Protein AF-A0A1G4A196-F1 (afdb_monomer_lite)

Sequence (325 aa):
MLAYGVYRAPPRQVKVHPNLVVQYCDNAEFHWDPKQKAYRVGMLERWAELTPDIDIFEYYSWGGYHPGRGFVPLISESIKRFHRLGIRMFRIGMGEDYGRSGLNYYVAARLLWNPRRDTGEIVDDYCRTAFGAGASFMRTYFQRLDERWKEAVQKVGGRTEDITPQHPSFYLVSYSPASRAELRGLIQQAEQAAQTGAQKARVRLFGNALKYAELTVMGVEKILELERNGIVEVQKATGISFSLTQIVSFADPSGWPAAQRENARRLIGETIAQWEERERYLDSIQGQCVIDVRSARSSEVRYRFNPLARLKEIDAAYGLKPAGR

Secondary structure (DSSP, 8-state):
-EE-GGG-SPPSS-PPPTT--EEEE--GGGTTSHHHHHHHHHHHHHHHHH-S-EEEEE-TT-STTSPP---HHHHHHHHHHHHHTT--EEEE---S-HHHHHHHHHHHHHHHH-TTS-HHHHHHHHHHHHHGGGHHHHHHHHHHHHHHHHHHHHHH-S--SS--TTSTHHHHHHT-HHHHHHHHHHHHHHHHH--SHHHHHHHHHHHHHHHHHHHHHHHHHHHHHHHHTTSEEE----STT--TT-EEEE--GGGS-HHHHHHHHHHHHHHHHHHHHHHHHHHHTTTTTSS-HHHHHHHHHHHT---HHHHHHHHHHHHSPPPP-

pLDDT: mean 91.79, std 9.69, range [38.94, 98.88]

Radius of gyration: 22.41 Å; chains: 1; bounding box: 61×32×75 Å

Structure (mmCIF, N/CA/C/O backbone):
data_AF-A0A1G4A196-F1
#
_entry.id   AF-A0A1G4A196-F1
#
loop_
_atom_site.group_PDB
_atom_site.id
_atom_site.type_symbol
_atom_site.label_atom_id
_atom_site.label_alt_id
_atom_site.label_comp_id
_atom_site.label_asym_id
_atom_site.label_entity_id
_atom_site.label_seq_id
_atom_site.pdbx_PDB_ins_code
_atom_site.Cartn_x
_atom_site.Cartn_y
_atom_site.Cartn_z
_atom_site.occupancy
_atom_site.B_iso_or_equiv
_atom_site.auth_seq_id
_atom_site.auth_comp_id
_atom_site.auth_asym_id
_atom_site.auth_atom_id
_atom_site.pdbx_PDB_model_num
ATOM 1 N N . MET A 1 1 ? 25.635 -12.197 -6.685 1.00 88.25 1 MET A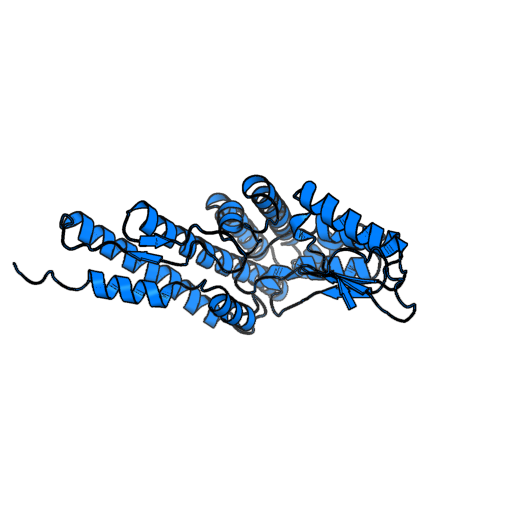 N 1
ATOM 2 C CA . MET A 1 1 ? 25.847 -11.386 -5.458 1.00 88.25 1 MET A CA 1
ATOM 3 C C . MET A 1 1 ? 24.672 -10.443 -5.281 1.00 88.25 1 MET A C 1
ATOM 5 O O . MET A 1 1 ? 24.150 -9.983 -6.284 1.00 88.25 1 MET A O 1
ATOM 9 N N . LEU A 1 2 ? 24.266 -10.142 -4.046 1.00 92.12 2 LEU A N 1
ATOM 10 C CA . LEU A 1 2 ? 23.172 -9.209 -3.769 1.00 92.12 2 LEU A CA 1
ATOM 11 C C . LEU A 1 2 ? 23.715 -7.828 -3.360 1.00 92.12 2 LEU A C 1
ATOM 13 O O . LEU A 1 2 ? 24.310 -7.695 -2.292 1.00 92.12 2 LEU A O 1
ATOM 17 N N . ALA A 1 3 ? 23.483 -6.799 -4.177 1.00 92.56 3 ALA A N 1
ATOM 18 C CA . ALA A 1 3 ? 23.773 -5.402 -3.854 1.00 92.56 3 ALA A CA 1
ATOM 19 C C . ALA A 1 3 ? 22.574 -4.782 -3.111 1.00 92.56 3 ALA A C 1
ATOM 21 O O . ALA A 1 3 ? 21.731 -4.074 -3.672 1.00 92.56 3 ALA A O 1
ATOM 22 N N . TYR A 1 4 ? 22.478 -5.093 -1.817 1.00 89.31 4 TYR A N 1
ATOM 23 C CA . TYR A 1 4 ? 21.363 -4.713 -0.947 1.00 89.31 4 TYR A CA 1
ATOM 24 C C . TYR A 1 4 ? 21.833 -4.334 0.460 1.00 89.31 4 TYR A C 1
ATOM 26 O O . TYR A 1 4 ? 22.871 -4.797 0.930 1.00 89.31 4 TYR A O 1
ATOM 34 N N . GLY A 1 5 ? 21.041 -3.502 1.145 1.00 83.88 5 GLY A N 1
ATOM 35 C CA . GLY A 1 5 ? 21.332 -3.059 2.509 1.00 83.88 5 GLY A CA 1
ATOM 36 C C . GLY A 1 5 ? 22.717 -2.419 2.614 1.00 83.88 5 GLY A C 1
ATOM 37 O O . GLY A 1 5 ? 23.062 -1.552 1.812 1.00 83.88 5 GLY A O 1
ATOM 38 N N . VAL A 1 6 ? 23.517 -2.887 3.574 1.00 83.06 6 VAL A N 1
ATOM 39 C CA . VAL A 1 6 ? 24.892 -2.412 3.806 1.00 83.06 6 VAL A CA 1
ATOM 40 C C . VAL A 1 6 ? 25.866 -2.766 2.673 1.00 83.06 6 VAL A C 1
ATOM 42 O O . VAL A 1 6 ? 26.882 -2.100 2.515 1.00 83.06 6 VAL A O 1
ATOM 45 N N . TYR A 1 7 ? 25.536 -3.750 1.828 1.00 86.44 7 TYR A N 1
ATOM 46 C CA . TYR A 1 7 ? 26.350 -4.178 0.679 1.00 86.44 7 TYR A CA 1
ATOM 47 C C . TYR A 1 7 ? 25.914 -3.536 -0.643 1.00 86.44 7 TYR A C 1
ATOM 49 O O . TYR A 1 7 ? 26.281 -3.992 -1.723 1.00 86.44 7 TYR A O 1
ATOM 57 N N . ARG A 1 8 ? 25.085 -2.488 -0.585 1.00 89.12 8 ARG A N 1
ATOM 58 C CA . ARG A 1 8 ? 24.573 -1.810 -1.782 1.00 89.12 8 ARG A CA 1
ATOM 59 C C . ARG A 1 8 ? 25.657 -1.038 -2.541 1.00 89.12 8 ARG A C 1
ATOM 61 O O . ARG A 1 8 ? 25.524 -0.857 -3.750 1.00 89.12 8 ARG A O 1
ATOM 68 N N . ALA A 1 9 ? 26.698 -0.574 -1.852 1.00 90.25 9 ALA A N 1
ATOM 69 C CA . ALA A 1 9 ? 27.783 0.174 -2.473 1.00 90.25 9 ALA A CA 1
ATOM 70 C C . ALA A 1 9 ? 28.717 -0.734 -3.296 1.00 90.25 9 ALA A C 1
ATOM 72 O O . ALA A 1 9 ? 29.094 -1.798 -2.804 1.00 90.25 9 ALA A O 1
ATOM 73 N N . PRO A 1 10 ? 29.128 -0.313 -4.509 1.00 91.94 10 PRO A N 1
ATOM 74 C CA . PRO A 1 10 ? 30.171 -0.995 -5.259 1.00 91.94 10 PRO A CA 1
ATOM 75 C C . PRO A 1 10 ? 31.472 -1.130 -4.455 1.00 91.94 10 PRO A C 1
ATOM 77 O O . PRO A 1 10 ? 31.827 -0.210 -3.705 1.00 91.94 10 PRO A O 1
ATOM 80 N N . PRO A 1 11 ? 32.210 -2.244 -4.607 1.00 90.31 11 PRO A N 1
ATOM 81 C CA . PRO A 1 11 ? 33.508 -2.408 -3.969 1.00 90.31 11 PRO A CA 1
ATOM 82 C C . PRO A 1 11 ? 34.503 -1.371 -4.506 1.00 90.31 11 PRO A C 1
ATOM 84 O O . PRO A 1 11 ? 34.535 -1.082 -5.698 1.00 90.31 11 PRO A O 1
ATOM 87 N N . ARG A 1 12 ? 35.352 -0.828 -3.625 1.00 88.56 12 ARG A N 1
ATOM 88 C CA . ARG A 1 12 ? 36.373 0.171 -4.006 1.00 88.56 12 ARG A CA 1
ATOM 89 C C . ARG A 1 12 ? 37.718 -0.440 -4.401 1.00 88.56 12 ARG A C 1
ATOM 91 O O . ARG A 1 12 ? 38.508 0.224 -5.056 1.00 88.56 12 ARG A O 1
ATOM 98 N N . GLN A 1 13 ? 37.997 -1.664 -3.952 1.00 90.62 13 GLN A N 1
ATOM 99 C CA . GLN A 1 13 ? 39.325 -2.290 -4.050 1.00 90.62 13 GLN A CA 1
ATOM 100 C C . GLN A 1 13 ? 39.319 -3.622 -4.809 1.00 90.62 13 GLN A C 1
ATOM 102 O O . GLN A 1 13 ?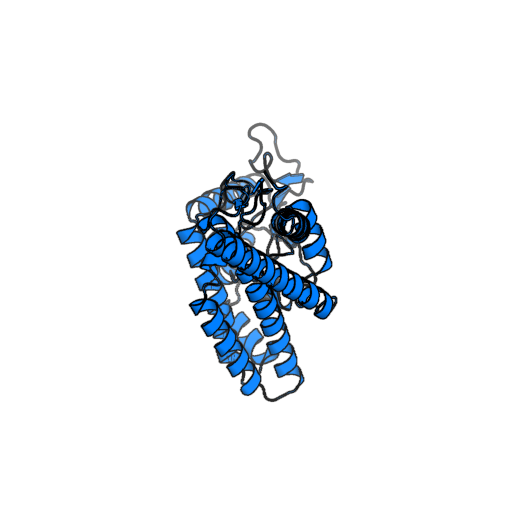 40.378 -4.136 -5.149 1.00 90.62 13 GLN A O 1
ATOM 107 N N . VAL A 1 14 ? 38.142 -4.201 -5.059 1.00 88.62 14 VAL A N 1
ATOM 108 C CA . VAL A 1 14 ? 38.008 -5.544 -5.633 1.00 88.62 14 VAL A CA 1
ATOM 109 C C . VAL A 1 14 ? 37.343 -5.443 -6.995 1.00 88.62 14 VAL A C 1
ATOM 111 O O . VAL A 1 14 ? 36.301 -4.804 -7.135 1.00 88.62 14 VAL A O 1
ATOM 114 N N . LYS A 1 15 ? 37.936 -6.103 -7.991 1.00 90.62 15 LYS A N 1
ATOM 115 C CA . LYS A 1 15 ? 37.343 -6.246 -9.320 1.00 90.62 15 LYS A CA 1
ATOM 116 C C . LYS A 1 15 ? 36.203 -7.261 -9.269 1.00 90.62 15 LYS A C 1
ATOM 118 O O . LYS A 1 15 ? 36.367 -8.360 -8.743 1.00 90.62 15 LYS A O 1
ATOM 123 N N . VAL A 1 16 ? 35.063 -6.906 -9.855 1.00 92.44 16 VAL A N 1
ATOM 124 C CA . VAL A 1 16 ? 33.945 -7.837 -10.020 1.00 92.44 16 VAL A CA 1
ATOM 125 C C . VAL A 1 16 ? 34.373 -8.956 -10.972 1.00 92.44 16 VAL A C 1
ATOM 127 O O . VAL A 1 16 ? 34.877 -8.698 -12.066 1.00 92.44 16 VAL A O 1
ATOM 130 N N . HIS A 1 17 ? 34.224 -10.207 -10.538 1.00 94.00 17 HIS A N 1
ATOM 131 C CA . HIS A 1 17 ? 34.547 -11.363 -11.370 1.00 94.00 17 HIS A CA 1
ATOM 132 C C . HIS A 1 17 ? 33.572 -11.436 -12.563 1.00 94.00 17 HIS A C 1
ATOM 134 O O . HIS A 1 17 ? 32.374 -11.269 -12.344 1.00 94.00 17 HIS A O 1
ATOM 140 N N . PRO A 1 18 ? 34.025 -11.740 -13.796 1.00 92.50 18 PRO A N 1
ATOM 141 C CA . PRO A 1 18 ? 33.172 -11.714 -14.994 1.00 92.50 18 PRO A CA 1
ATOM 142 C C . PRO A 1 18 ? 32.001 -12.710 -14.968 1.00 92.50 18 PRO A C 1
ATOM 144 O O . PRO A 1 18 ? 31.017 -12.516 -15.657 1.00 92.50 18 PRO A O 1
ATOM 147 N N . ASN A 1 19 ? 32.071 -13.764 -14.150 1.00 94.12 19 ASN A N 1
ATOM 148 C CA . ASN A 1 19 ? 30.964 -14.723 -13.984 1.00 94.12 19 ASN A CA 1
ATOM 149 C C . ASN A 1 19 ? 29.996 -14.357 -12.841 1.00 94.12 19 ASN A C 1
ATOM 151 O O . ASN A 1 19 ? 29.164 -15.177 -12.449 1.00 94.12 19 ASN A O 1
ATOM 155 N N . LEU A 1 20 ? 30.140 -13.178 -12.228 1.00 94.19 20 LEU A N 1
ATOM 156 C CA . LEU A 1 20 ? 29.304 -12.754 -11.111 1.00 94.19 20 LEU A CA 1
ATOM 157 C C . LEU A 1 20 ? 28.178 -11.840 -11.594 1.00 94.19 20 LEU A C 1
ATOM 159 O O . LEU A 1 20 ? 28.410 -10.672 -11.888 1.00 94.19 20 LEU A O 1
ATOM 163 N N . VAL A 1 21 ? 26.940 -12.333 -11.531 1.00 95.81 21 VAL A N 1
ATOM 164 C CA . VAL A 1 21 ? 25.760 -11.474 -11.676 1.00 95.81 21 VAL A CA 1
ATOM 165 C C . VAL A 1 21 ? 25.529 -10.695 -10.380 1.00 95.81 21 VAL A C 1
ATOM 167 O O . VAL A 1 21 ? 25.397 -11.280 -9.293 1.00 95.81 21 VAL A O 1
ATOM 170 N N . VAL A 1 22 ? 25.473 -9.370 -10.482 1.00 95.69 22 VAL A N 1
ATOM 171 C CA . VAL A 1 22 ? 25.140 -8.467 -9.376 1.00 95.69 22 VAL A CA 1
ATOM 172 C C . VAL A 1 22 ? 23.645 -8.177 -9.414 1.00 95.69 22 VAL A C 1
ATOM 174 O O . VAL A 1 22 ? 23.162 -7.474 -10.291 1.00 95.69 22 VAL A O 1
ATOM 177 N N . GLN A 1 23 ? 22.901 -8.695 -8.440 1.00 96.00 23 GLN A N 1
ATOM 178 C CA . GLN A 1 23 ? 21.496 -8.355 -8.263 1.00 96.00 23 GLN A CA 1
ATOM 179 C C . GLN A 1 23 ? 21.386 -7.048 -7.472 1.00 96.00 23 GLN A C 1
ATOM 181 O O . GLN A 1 23 ? 21.613 -7.024 -6.260 1.00 96.00 23 GLN A O 1
ATOM 186 N N . TYR A 1 24 ? 21.056 -5.958 -8.156 1.00 95.38 24 TYR A N 1
ATOM 187 C CA . TYR A 1 24 ? 20.813 -4.652 -7.566 1.00 95.38 24 TYR A CA 1
ATOM 188 C C . TYR A 1 24 ? 19.356 -4.517 -7.117 1.00 95.38 24 TYR A C 1
ATOM 190 O O . TYR A 1 24 ? 18.424 -4.576 -7.916 1.00 95.38 24 TYR A O 1
ATOM 198 N N . CYS A 1 25 ? 19.160 -4.307 -5.819 1.00 92.12 25 CYS A N 1
ATOM 199 C CA . CYS A 1 25 ? 17.839 -4.114 -5.229 1.00 92.12 25 CYS A CA 1
ATOM 200 C C . CYS A 1 25 ? 17.434 -2.635 -5.259 1.00 92.12 25 CYS A C 1
ATOM 202 O O . CYS A 1 25 ? 17.877 -1.859 -4.394 1.00 92.12 25 CYS A O 1
ATOM 204 N N . ASP A 1 26 ? 16.554 -2.266 -6.190 1.00 89.12 26 ASP A N 1
ATOM 205 C CA . ASP A 1 26 ? 15.957 -0.930 -6.259 1.00 89.12 26 ASP A CA 1
ATOM 206 C C . ASP A 1 26 ? 14.606 -0.871 -5.523 1.00 89.12 26 ASP A C 1
ATOM 208 O O . ASP A 1 26 ? 14.096 -1.868 -5.032 1.00 89.12 26 ASP A O 1
ATOM 212 N N . ASN A 1 27 ? 14.053 0.324 -5.346 1.00 85.25 27 ASN A N 1
ATOM 213 C CA . ASN A 1 27 ? 12.693 0.545 -4.872 1.00 85.25 27 ASN A CA 1
ATOM 214 C C . ASN A 1 27 ? 12.141 1.759 -5.627 1.00 85.25 27 ASN A C 1
ATOM 216 O O . ASN A 1 27 ? 12.169 2.873 -5.089 1.00 85.25 27 ASN A O 1
ATOM 220 N N . ALA A 1 28 ? 11.678 1.557 -6.865 1.00 86.12 28 ALA A N 1
ATOM 221 C CA . ALA A 1 28 ? 11.229 2.663 -7.715 1.00 86.12 28 ALA A CA 1
ATOM 222 C C . ALA A 1 28 ? 10.141 3.522 -7.061 1.00 86.12 28 ALA A C 1
ATOM 224 O O . ALA A 1 28 ? 10.124 4.724 -7.275 1.00 86.12 28 ALA A O 1
ATOM 225 N N . GLU A 1 29 ? 9.292 2.953 -6.202 1.00 82.06 29 GLU A N 1
ATOM 226 C CA . GLU A 1 29 ? 8.227 3.665 -5.477 1.00 82.06 29 GLU A CA 1
ATOM 227 C C . GLU A 1 29 ? 8.693 4.895 -4.675 1.00 82.06 29 GLU A C 1
ATOM 229 O O . GLU A 1 29 ? 7.884 5.770 -4.368 1.00 82.06 29 GLU A O 1
ATOM 234 N N . PHE A 1 30 ? 9.988 4.986 -4.356 1.00 79.44 30 PHE A N 1
ATOM 235 C CA . PHE A 1 30 ? 10.587 6.116 -3.647 1.00 79.44 30 PHE A CA 1
ATOM 236 C C . PHE A 1 30 ? 11.254 7.149 -4.535 1.00 79.44 30 PHE A C 1
ATOM 238 O O . PHE A 1 30 ? 11.757 8.148 -4.028 1.00 79.44 30 PHE A O 1
ATOM 245 N N . HIS A 1 31 ? 11.278 6.943 -5.847 1.00 89.06 31 HIS A N 1
ATOM 246 C CA . HIS A 1 31 ? 11.923 7.887 -6.754 1.00 89.06 31 HIS A CA 1
ATOM 247 C C . HIS A 1 31 ? 11.143 9.209 -6.875 1.00 89.06 31 HIS A C 1
ATOM 249 O O . HIS A 1 31 ? 11.647 10.155 -7.475 1.00 89.06 31 HIS A O 1
ATOM 255 N N . TRP A 1 32 ? 9.954 9.315 -6.265 1.00 90.00 32 TRP A N 1
ATOM 256 C CA . TRP A 1 32 ? 9.293 10.603 -6.031 1.00 90.00 32 TRP A CA 1
ATOM 257 C C . TRP A 1 32 ? 10.054 11.509 -5.055 1.00 90.00 32 TRP A C 1
ATOM 259 O O . TRP A 1 32 ? 9.912 12.725 -5.158 1.00 90.00 32 TRP A O 1
ATOM 269 N N . ASP A 1 33 ? 10.878 10.952 -4.160 1.00 89.75 33 ASP A N 1
ATOM 270 C CA . ASP A 1 33 ? 11.868 11.716 -3.398 1.00 89.75 33 ASP A CA 1
ATOM 271 C C . ASP A 1 33 ? 13.142 11.873 -4.257 1.00 89.75 33 ASP A C 1
ATOM 273 O O . ASP A 1 33 ? 13.830 10.878 -4.533 1.00 89.75 33 ASP A O 1
ATOM 277 N N . PRO A 1 34 ? 13.508 13.104 -4.668 1.00 90.06 34 PRO A N 1
ATOM 278 C CA . PRO A 1 34 ? 14.677 13.339 -5.511 1.00 90.06 34 PRO A CA 1
ATOM 279 C C . PRO A 1 34 ? 15.998 12.882 -4.885 1.00 90.06 34 PRO A C 1
ATOM 281 O O . PRO A 1 34 ? 16.878 12.418 -5.610 1.00 90.06 34 PRO A O 1
ATOM 284 N N . LYS A 1 35 ? 16.150 12.970 -3.556 1.00 89.69 35 LYS A N 1
ATOM 285 C CA . LYS A 1 35 ? 17.368 12.528 -2.858 1.00 89.69 35 LYS A CA 1
ATOM 286 C C . LYS A 1 35 ? 17.492 11.010 -2.923 1.00 89.69 35 LYS A C 1
ATOM 288 O O . LYS A 1 35 ? 18.557 10.491 -3.253 1.00 89.69 35 LYS A O 1
ATOM 293 N N . GLN A 1 36 ? 16.392 10.298 -2.672 1.00 87.56 36 GLN A N 1
ATOM 294 C CA . GLN A 1 36 ? 16.353 8.836 -2.782 1.00 87.56 36 GLN A CA 1
ATOM 295 C C . GLN A 1 36 ? 16.606 8.372 -4.209 1.00 87.56 36 GLN A C 1
ATOM 297 O O . GLN A 1 36 ? 17.378 7.436 -4.427 1.00 87.56 36 GLN A O 1
ATOM 302 N N . LYS A 1 37 ? 15.984 9.046 -5.179 1.00 91.56 37 LYS A N 1
ATOM 303 C CA . LYS A 1 37 ? 16.194 8.783 -6.598 1.00 91.56 37 LYS A CA 1
ATOM 304 C C . LYS A 1 37 ? 17.660 8.953 -6.978 1.00 91.56 37 LYS A C 1
ATOM 306 O O . LYS A 1 37 ? 18.247 8.017 -7.507 1.00 91.56 37 LYS A O 1
ATOM 311 N N . ALA A 1 38 ? 18.261 10.102 -6.671 1.00 92.38 38 ALA A N 1
ATOM 312 C CA . ALA A 1 38 ? 19.655 10.389 -7.002 1.00 92.38 38 ALA A CA 1
ATOM 313 C C . ALA A 1 38 ? 20.613 9.372 -6.367 1.00 92.38 38 ALA A C 1
ATOM 315 O O . ALA A 1 38 ? 21.478 8.829 -7.050 1.00 92.38 38 ALA A O 1
ATOM 316 N N . TYR A 1 39 ? 20.414 9.048 -5.085 1.00 89.94 39 TYR A N 1
ATOM 317 C CA . TYR A 1 39 ? 21.214 8.041 -4.391 1.00 89.94 39 TYR A CA 1
ATOM 318 C C . TYR A 1 39 ? 21.127 6.662 -5.066 1.00 89.94 39 TYR A C 1
ATOM 320 O O . TYR A 1 39 ? 22.154 6.033 -5.320 1.00 89.94 39 TYR A O 1
ATOM 328 N N . ARG A 1 40 ? 19.914 6.192 -5.385 1.00 90.88 40 ARG A N 1
ATOM 329 C CA . ARG A 1 40 ? 19.680 4.852 -5.952 1.00 90.88 40 ARG A CA 1
ATOM 330 C C . ARG A 1 40 ? 20.098 4.741 -7.407 1.00 90.88 40 ARG A C 1
ATOM 332 O O . ARG A 1 40 ? 20.704 3.743 -7.782 1.00 90.88 40 ARG A O 1
ATOM 339 N N . VAL A 1 41 ? 19.788 5.750 -8.210 1.00 93.38 41 VAL A N 1
ATOM 340 C CA . VAL A 1 41 ? 20.156 5.781 -9.625 1.00 93.38 41 VAL A CA 1
ATOM 341 C C . VAL A 1 41 ? 21.666 5.909 -9.762 1.00 93.38 41 VAL A C 1
ATOM 343 O O . VAL A 1 41 ? 22.269 5.085 -10.438 1.00 93.38 41 VAL A O 1
ATOM 346 N N . GLY A 1 42 ? 22.294 6.836 -9.033 1.00 93.94 42 GLY A N 1
ATOM 347 C CA . GLY A 1 42 ? 23.745 7.005 -9.091 1.00 93.94 42 GLY A CA 1
ATOM 348 C C . GLY A 1 42 ? 24.508 5.778 -8.586 1.00 93.94 42 GLY A C 1
ATOM 349 O O . GLY A 1 42 ? 25.597 5.478 -9.064 1.00 93.94 42 GLY A O 1
ATOM 350 N N . MET A 1 43 ? 23.952 5.031 -7.627 1.00 93.31 43 MET A N 1
ATOM 351 C CA . MET A 1 43 ? 24.538 3.761 -7.194 1.00 93.31 43 MET A CA 1
ATOM 352 C C . MET A 1 43 ? 24.446 2.678 -8.273 1.00 93.31 43 MET A C 1
ATOM 354 O O . MET A 1 43 ? 25.413 1.950 -8.480 1.00 93.31 43 MET A O 1
ATOM 358 N N . LEU A 1 44 ? 23.300 2.573 -8.948 1.00 95.12 44 LEU A N 1
ATOM 359 C CA . LEU A 1 44 ? 23.118 1.639 -10.054 1.00 95.12 44 LEU A CA 1
ATOM 360 C C . LEU A 1 44 ? 24.056 1.961 -11.223 1.00 95.12 44 LEU A C 1
ATOM 362 O O . LEU A 1 44 ? 24.666 1.052 -11.773 1.00 95.12 44 LEU A O 1
ATOM 366 N N . GLU A 1 45 ? 24.195 3.238 -11.577 1.00 95.75 45 GLU A N 1
ATOM 367 C CA . GLU A 1 45 ? 25.092 3.692 -12.646 1.00 95.75 45 GLU A CA 1
ATOM 368 C C . GLU A 1 45 ? 26.549 3.329 -12.337 1.00 95.75 45 GLU A C 1
ATOM 370 O O . GLU A 1 45 ? 27.207 2.714 -13.171 1.00 95.75 45 GLU A O 1
ATOM 375 N N . ARG A 1 46 ? 27.014 3.550 -11.098 1.00 95.19 46 ARG A N 1
ATOM 376 C CA . ARG A 1 46 ? 28.347 3.088 -10.672 1.00 95.19 46 ARG A CA 1
ATOM 377 C C . ARG A 1 46 ? 28.513 1.571 -10.733 1.00 95.19 46 ARG A C 1
ATOM 379 O O . ARG A 1 46 ? 29.608 1.093 -10.997 1.00 95.19 46 ARG A O 1
ATOM 386 N N . TRP A 1 47 ? 27.466 0.792 -10.462 1.00 95.69 47 TRP A N 1
ATOM 387 C CA . TRP A 1 47 ? 27.532 -0.659 -10.664 1.00 95.69 47 TRP A CA 1
ATOM 388 C C . TRP A 1 47 ? 27.652 -1.016 -12.149 1.00 95.69 47 TRP A C 1
ATOM 390 O O . TRP A 1 47 ? 28.459 -1.880 -12.489 1.00 95.69 47 TRP A O 1
ATOM 400 N N . ALA A 1 48 ? 26.898 -0.336 -13.017 1.00 95.38 48 ALA A N 1
ATOM 401 C CA . ALA A 1 48 ? 26.918 -0.547 -14.466 1.00 95.38 48 ALA A CA 1
ATOM 402 C C . ALA A 1 48 ? 28.266 -0.178 -15.112 1.00 95.38 48 ALA A C 1
ATOM 404 O O . ALA A 1 48 ? 28.623 -0.743 -16.140 1.00 95.38 48 ALA A O 1
ATOM 405 N N . GLU A 1 49 ? 29.045 0.711 -14.490 1.00 93.94 49 GLU A N 1
ATOM 406 C CA . GLU A 1 49 ? 30.433 0.996 -14.884 1.00 93.94 49 GLU A CA 1
ATOM 407 C C . GLU A 1 49 ? 31.397 -0.167 -14.585 1.00 93.94 49 GLU A C 1
ATOM 409 O O . GLU A 1 49 ? 32.409 -0.319 -15.268 1.00 93.94 49 GLU A O 1
ATOM 414 N N . LEU A 1 50 ? 31.112 -0.991 -13.567 1.00 93.81 50 LEU A N 1
ATOM 415 C CA . LEU A 1 50 ? 32.009 -2.069 -13.132 1.00 93.81 50 LEU A CA 1
ATOM 416 C C . LEU A 1 50 ? 31.734 -3.413 -13.805 1.00 93.81 50 LEU A C 1
ATOM 418 O O . LEU A 1 50 ? 32.646 -4.234 -13.912 1.00 93.81 50 LEU A O 1
ATOM 422 N N . THR A 1 51 ? 30.486 -3.679 -14.190 1.00 94.44 51 THR A N 1
ATOM 423 C CA . THR A 1 51 ? 30.096 -4.945 -14.815 1.00 94.44 51 THR A CA 1
ATOM 424 C C . THR A 1 51 ? 28.843 -4.785 -15.680 1.00 94.44 51 THR A C 1
ATOM 426 O O . THR A 1 51 ? 27.915 -4.079 -15.276 1.00 94.44 51 THR A O 1
ATOM 429 N N . PRO A 1 52 ? 28.765 -5.461 -16.843 1.00 94.06 52 PRO A N 1
ATOM 430 C CA . PRO A 1 52 ? 27.527 -5.555 -17.613 1.00 94.06 52 PRO A CA 1
ATOM 431 C C . PRO A 1 52 ? 26.523 -6.554 -17.004 1.00 94.06 52 PRO A C 1
ATOM 433 O O . PRO A 1 52 ? 25.334 -6.507 -17.325 1.00 94.06 52 PRO A O 1
ATOM 436 N N . ASP A 1 53 ? 26.975 -7.449 -16.118 1.00 96.06 53 ASP A N 1
ATOM 437 C CA . ASP A 1 53 ? 26.184 -8.555 -15.573 1.00 96.06 53 ASP A CA 1
ATOM 438 C C . ASP A 1 53 ? 25.375 -8.123 -14.345 1.00 96.06 53 ASP A C 1
ATOM 440 O O . ASP A 1 53 ? 25.652 -8.501 -13.203 1.00 96.06 53 ASP A O 1
ATOM 444 N N . ILE A 1 54 ? 24.354 -7.299 -14.586 1.00 97.06 54 ILE A N 1
ATOM 445 C CA . ILE A 1 54 ? 23.454 -6.779 -13.549 1.00 97.06 54 ILE A CA 1
ATOM 446 C C . ILE A 1 54 ? 22.050 -7.358 -13.713 1.00 97.06 54 ILE A C 1
ATOM 448 O O . ILE A 1 54 ? 21.478 -7.347 -14.802 1.00 97.06 54 ILE A O 1
ATOM 452 N N . ASP A 1 55 ? 21.483 -7.822 -12.604 1.00 96.81 55 ASP A N 1
ATOM 453 C CA . ASP A 1 55 ? 20.066 -8.151 -12.449 1.00 96.81 55 ASP A CA 1
ATOM 454 C C . ASP A 1 55 ? 19.395 -7.104 -11.563 1.00 96.81 55 ASP A C 1
ATOM 456 O O . ASP A 1 55 ? 19.976 -6.657 -10.576 1.00 96.81 55 ASP A O 1
ATOM 460 N N . ILE A 1 56 ? 18.174 -6.697 -11.890 1.00 96.75 56 ILE A N 1
ATOM 461 C CA . ILE A 1 56 ? 17.403 -5.787 -11.039 1.00 96.75 56 ILE A CA 1
ATOM 462 C C . ILE A 1 56 ? 16.408 -6.588 -10.216 1.00 96.75 56 ILE A C 1
ATOM 464 O O . ILE A 1 56 ? 15.607 -7.334 -10.767 1.00 96.75 56 ILE A O 1
ATOM 468 N N . PHE A 1 57 ? 16.387 -6.355 -8.906 1.00 94.56 57 PHE A N 1
ATOM 469 C CA . PHE A 1 57 ? 15.304 -6.798 -8.038 1.00 94.56 57 PHE A CA 1
ATOM 470 C C . PHE A 1 57 ? 14.443 -5.603 -7.616 1.00 94.56 57 PHE A C 1
ATOM 472 O O . PHE A 1 57 ? 14.920 -4.702 -6.922 1.00 94.56 57 PHE A O 1
ATOM 479 N N . GLU A 1 58 ? 13.165 -5.624 -7.988 1.00 91.94 58 GLU A N 1
ATOM 480 C CA . GLU A 1 58 ? 12.176 -4.596 -7.656 1.00 91.94 58 GLU A CA 1
ATOM 481 C C . GLU A 1 58 ? 11.110 -5.081 -6.669 1.00 91.94 58 GLU A C 1
ATOM 483 O O . GLU A 1 58 ? 10.718 -6.250 -6.613 1.00 91.94 58 GLU A O 1
ATOM 488 N N . TYR A 1 59 ? 10.606 -4.126 -5.893 1.00 87.31 59 TYR A N 1
ATOM 489 C CA . TYR A 1 59 ? 9.737 -4.350 -4.736 1.00 87.31 59 TYR A CA 1
ATOM 490 C C . TYR A 1 59 ? 8.335 -3.778 -4.960 1.00 87.31 59 TYR A C 1
ATOM 492 O O . TYR A 1 59 ? 7.775 -3.135 -4.076 1.00 87.31 59 TYR A O 1
ATOM 500 N N . TYR A 1 60 ? 7.752 -4.008 -6.140 1.00 86.25 60 TYR A N 1
ATOM 501 C CA . TYR A 1 60 ? 6.472 -3.390 -6.520 1.00 86.25 60 TYR A CA 1
ATOM 502 C C . TYR A 1 60 ? 5.284 -3.780 -5.628 1.00 86.25 60 TYR A C 1
ATOM 504 O O . TYR A 1 60 ? 4.252 -3.119 -5.658 1.00 86.25 60 TYR A O 1
ATOM 512 N N . SER A 1 61 ? 5.448 -4.821 -4.816 1.00 75.88 61 SER A N 1
ATOM 513 C CA . SER A 1 61 ? 4.439 -5.352 -3.901 1.00 75.88 61 SER A CA 1
ATOM 514 C C . SER A 1 61 ? 4.949 -5.536 -2.472 1.00 75.88 61 SER A C 1
ATOM 516 O O . SER A 1 61 ? 4.481 -6.410 -1.745 1.00 75.88 61 SER A O 1
ATOM 518 N N . TRP A 1 62 ? 5.896 -4.716 -2.023 1.00 76.50 62 TRP A N 1
ATOM 519 C CA . TRP A 1 62 ? 6.474 -4.883 -0.691 1.00 76.50 62 TRP A CA 1
ATOM 520 C C . TRP A 1 62 ? 5.525 -4.518 0.461 1.00 76.50 62 TRP A C 1
ATOM 522 O O . TRP A 1 62 ? 4.720 -3.596 0.347 1.00 76.50 62 TRP A O 1
ATOM 532 N N . GLY A 1 63 ? 5.662 -5.267 1.565 1.00 72.19 63 GLY A N 1
ATOM 533 C CA . GLY A 1 63 ? 4.863 -5.202 2.791 1.00 72.19 63 GLY A CA 1
ATOM 534 C C . GLY A 1 63 ? 3.422 -5.672 2.575 1.00 72.19 63 GLY A C 1
ATOM 535 O O . GLY A 1 63 ? 2.536 -4.891 2.243 1.00 72.19 63 GLY A O 1
ATOM 536 N N . GLY A 1 64 ? 3.197 -6.979 2.750 1.00 76.94 64 GLY A N 1
ATOM 537 C CA . GLY A 1 64 ? 1.993 -7.671 2.271 1.00 76.94 64 GLY A CA 1
ATOM 538 C C . GLY A 1 64 ? 0.660 -7.148 2.818 1.00 76.94 64 GLY A C 1
ATOM 539 O O . GLY A 1 64 ? -0.367 -7.333 2.179 1.00 76.94 64 GLY A O 1
ATOM 540 N N . TYR A 1 65 ? 0.665 -6.466 3.966 1.00 80.62 65 TYR A N 1
ATOM 541 C CA . TYR A 1 65 ? -0.536 -5.899 4.593 1.00 80.62 65 TYR A CA 1
ATOM 542 C C . TYR A 1 65 ? -0.837 -4.464 4.150 1.00 80.62 65 TYR A C 1
ATOM 544 O O . TYR A 1 65 ? -1.795 -3.851 4.623 1.00 80.62 65 TYR A O 1
ATOM 552 N N . HIS A 1 66 ? -0.034 -3.882 3.270 1.00 82.75 66 HIS A N 1
ATOM 553 C CA . HIS A 1 66 ? -0.209 -2.490 2.900 1.00 82.75 66 HIS A CA 1
ATOM 554 C C . HIS A 1 66 ? -1.351 -2.268 1.911 1.00 82.75 66 HIS A C 1
ATOM 556 O O . HIS A 1 66 ? -1.562 -3.088 1.014 1.00 82.75 66 HIS A O 1
ATOM 562 N N . PRO A 1 67 ? -2.038 -1.117 2.012 1.00 86.69 67 PRO A N 1
ATOM 563 C CA . PRO A 1 67 ? -2.880 -0.601 0.944 1.00 86.69 67 PRO A CA 1
ATOM 564 C C . PRO A 1 67 ? -2.181 -0.555 -0.422 1.00 86.69 67 PRO A C 1
ATOM 566 O O . PRO A 1 67 ? -0.949 -0.541 -0.521 1.00 86.69 67 PRO A O 1
ATOM 569 N N . GLY A 1 68 ? -2.982 -0.492 -1.487 1.00 81.56 68 GLY A N 1
ATOM 570 C CA . GLY A 1 68 ? -2.473 -0.342 -2.850 1.00 81.56 68 GLY A CA 1
ATOM 571 C C . GLY A 1 68 ? -1.765 0.983 -3.088 1.00 81.56 68 GLY A C 1
ATOM 572 O O . GLY A 1 68 ? -2.064 1.989 -2.445 1.00 81.56 68 GLY A O 1
ATOM 573 N N . ARG A 1 69 ? -0.804 0.976 -4.011 1.00 84.25 69 ARG A N 1
ATOM 574 C CA . ARG A 1 69 ? -0.014 2.151 -4.387 1.00 84.25 69 ARG A CA 1
ATOM 575 C C . ARG A 1 69 ? 0.115 2.199 -5.901 1.00 84.25 69 ARG A C 1
ATOM 577 O O . ARG A 1 69 ? 0.469 1.194 -6.519 1.00 84.25 69 ARG A O 1
ATOM 584 N N . GLY A 1 70 ? -0.126 3.369 -6.477 1.00 83.81 70 GLY A N 1
ATOM 585 C CA . GLY A 1 70 ? 0.257 3.658 -7.852 1.00 83.81 70 GLY A CA 1
ATOM 586 C C . GLY A 1 70 ? 1.665 4.243 -7.879 1.00 83.81 70 GLY A C 1
ATOM 587 O O . GLY A 1 70 ? 2.001 5.108 -7.068 1.00 83.81 70 GLY A O 1
ATOM 588 N N . PHE A 1 71 ? 2.509 3.766 -8.789 1.00 89.69 71 PHE A N 1
ATOM 589 C CA . PHE A 1 71 ? 3.733 4.475 -9.175 1.00 89.69 71 PHE A CA 1
ATOM 590 C C . PHE A 1 71 ? 4.140 4.122 -10.614 1.00 89.69 71 PHE A C 1
ATOM 592 O O . PHE A 1 71 ? 5.323 3.979 -10.935 1.00 89.69 71 PHE A O 1
ATOM 599 N N . VAL A 1 72 ? 3.151 4.014 -11.506 1.00 95.88 72 VAL A N 1
ATOM 600 C CA . VAL A 1 72 ? 3.331 3.658 -12.924 1.00 95.88 72 VAL A CA 1
ATOM 601 C C . VAL A 1 72 ? 4.361 4.545 -13.645 1.00 95.88 72 VAL A C 1
ATOM 603 O O . VAL A 1 72 ? 5.213 3.993 -14.355 1.00 95.88 72 VAL A O 1
ATOM 606 N N . PRO A 1 73 ? 4.387 5.883 -13.450 1.00 96.00 73 PRO A N 1
ATOM 607 C CA . PRO A 1 73 ? 5.415 6.731 -14.048 1.00 96.00 73 PRO A CA 1
ATOM 608 C C . PRO A 1 73 ? 6.838 6.331 -13.641 1.00 96.00 73 PRO A C 1
ATOM 610 O O . PRO A 1 73 ? 7.739 6.346 -14.479 1.00 96.00 73 PRO A O 1
ATOM 613 N N . LEU A 1 74 ? 7.032 5.917 -12.383 1.00 95.06 74 LEU A N 1
ATOM 614 C CA . LEU A 1 74 ? 8.340 5.518 -11.862 1.00 95.06 74 LEU A CA 1
ATOM 615 C C . LEU A 1 74 ? 8.763 4.149 -12.394 1.00 95.06 74 LEU A C 1
ATOM 617 O O . LEU A 1 74 ? 9.910 3.997 -12.799 1.00 95.06 74 LEU A O 1
ATOM 621 N N . ILE A 1 75 ? 7.838 3.186 -12.487 1.00 95.81 75 ILE A N 1
ATOM 622 C CA . ILE A 1 75 ? 8.088 1.889 -13.148 1.00 95.81 75 ILE A CA 1
ATOM 623 C C . ILE A 1 75 ? 8.565 2.123 -14.583 1.00 95.81 75 ILE A C 1
ATOM 625 O O . ILE A 1 75 ? 9.581 1.575 -15.013 1.00 95.81 75 ILE A O 1
ATOM 629 N N . SER A 1 76 ? 7.848 2.981 -15.312 1.00 97.19 76 SER A N 1
ATOM 630 C CA . SER A 1 76 ? 8.186 3.328 -16.686 1.00 97.19 76 SER A CA 1
ATOM 631 C C . SER A 1 76 ? 9.569 3.952 -16.805 1.00 97.19 76 SER A C 1
ATOM 633 O O . SER A 1 76 ? 10.374 3.538 -17.641 1.00 97.19 76 SER A O 1
ATOM 635 N N . GLU A 1 77 ? 9.856 4.950 -15.975 1.00 96.88 77 GLU A N 1
ATOM 636 C CA . GLU A 1 77 ? 11.146 5.623 -15.978 1.00 96.88 77 GLU A CA 1
ATOM 637 C C . GLU A 1 77 ? 12.298 4.659 -15.652 1.00 96.88 77 GLU A C 1
ATOM 639 O O . GLU A 1 77 ? 13.308 4.644 -16.364 1.00 96.88 77 GLU A O 1
ATOM 644 N N . SER A 1 78 ? 12.128 3.833 -14.617 1.00 96.25 78 SER A N 1
ATOM 645 C CA . SER A 1 78 ? 13.127 2.874 -14.148 1.00 96.25 78 SER A CA 1
ATOM 646 C C . SER A 1 78 ? 13.427 1.801 -15.189 1.00 96.25 78 SER A C 1
ATOM 648 O O . SER A 1 78 ? 14.584 1.651 -15.570 1.00 96.25 78 SER A O 1
ATOM 650 N N . ILE A 1 79 ? 12.417 1.128 -15.753 1.00 97.38 79 ILE A N 1
ATOM 651 C CA . ILE A 1 79 ? 12.642 0.084 -16.772 1.00 97.38 79 ILE A CA 1
ATOM 652 C C . ILE A 1 79 ? 13.323 0.663 -18.019 1.00 97.38 79 ILE A C 1
ATOM 654 O O . ILE A 1 79 ? 14.276 0.081 -18.545 1.00 97.38 79 ILE A O 1
ATOM 658 N N . LYS A 1 80 ? 12.900 1.853 -18.468 1.00 97.44 80 LYS A N 1
ATOM 659 C CA . LYS A 1 80 ? 13.541 2.546 -19.596 1.00 97.44 80 LYS A CA 1
ATOM 660 C C . LYS A 1 80 ? 15.000 2.898 -19.287 1.00 97.44 80 LYS A C 1
ATOM 662 O O . LYS A 1 80 ? 15.846 2.793 -20.176 1.00 97.44 80 LYS A O 1
ATOM 667 N N . ARG A 1 81 ? 15.315 3.292 -18.046 1.00 97.00 81 ARG A N 1
ATOM 668 C CA . ARG A 1 81 ? 16.696 3.516 -17.586 1.00 97.00 81 ARG A CA 1
ATOM 669 C C . ARG A 1 81 ? 17.505 2.224 -17.602 1.00 97.00 81 ARG A C 1
ATOM 671 O O . ARG A 1 81 ? 18.584 2.227 -18.184 1.00 97.00 81 ARG A O 1
ATOM 678 N N . PHE A 1 82 ? 16.991 1.141 -17.024 1.00 97.19 82 PHE A N 1
ATOM 679 C CA . PHE A 1 82 ? 17.681 -0.152 -16.989 1.00 97.19 82 PHE A CA 1
ATOM 680 C C . PHE A 1 82 ? 18.056 -0.600 -18.402 1.00 97.19 82 PHE A C 1
ATOM 682 O O . PHE A 1 82 ? 19.212 -0.925 -18.666 1.00 97.19 82 PHE A O 1
ATOM 689 N N . HIS A 1 83 ? 17.122 -0.477 -19.349 1.00 97.19 83 HIS A N 1
ATOM 690 C CA . HIS A 1 83 ? 17.400 -0.793 -20.743 1.00 97.19 83 HIS A CA 1
ATOM 691 C C . HIS A 1 83 ? 18.530 0.067 -21.345 1.00 97.19 83 HIS A C 1
ATOM 693 O O . HIS A 1 83 ? 19.403 -0.480 -22.026 1.00 97.19 83 HIS A O 1
ATOM 699 N N . ARG A 1 84 ? 18.539 1.389 -21.091 1.00 97.25 84 ARG A N 1
ATOM 700 C CA . ARG A 1 84 ? 19.607 2.305 -21.551 1.00 97.25 84 ARG A CA 1
ATOM 701 C C . ARG A 1 84 ? 20.977 1.959 -20.970 1.00 97.25 84 ARG A C 1
ATOM 703 O O . ARG A 1 84 ? 21.960 2.081 -21.686 1.00 97.25 84 ARG A O 1
ATOM 710 N N . LEU A 1 85 ? 21.026 1.489 -19.725 1.00 97.12 85 LEU A N 1
ATOM 711 C CA . LEU A 1 85 ? 22.254 1.029 -19.067 1.00 97.12 85 LEU A CA 1
ATOM 712 C C . LEU A 1 85 ? 22.715 -0.363 -19.539 1.00 97.12 85 LEU A C 1
ATOM 714 O O . LEU A 1 85 ? 23.655 -0.912 -18.984 1.00 97.12 85 LEU A O 1
ATOM 718 N N . GLY A 1 86 ? 22.052 -0.967 -20.531 1.00 96.88 86 GLY A N 1
ATOM 719 C CA . GLY A 1 86 ? 22.404 -2.306 -21.020 1.00 96.88 86 GLY A CA 1
ATOM 720 C C . GLY A 1 86 ? 21.871 -3.456 -20.160 1.00 96.88 86 GLY A C 1
ATOM 721 O O . GLY A 1 86 ? 22.043 -4.613 -20.523 1.00 96.88 86 GLY A O 1
ATOM 722 N N . ILE A 1 87 ? 21.141 -3.163 -19.083 1.00 97.06 87 ILE A N 1
ATOM 723 C CA . ILE A 1 87 ? 20.620 -4.166 -18.152 1.00 97.06 87 ILE A CA 1
ATOM 724 C C . ILE A 1 87 ? 19.433 -4.904 -18.785 1.00 97.06 87 ILE A C 1
ATOM 726 O O . ILE A 1 87 ? 18.546 -4.277 -19.377 1.00 97.06 87 ILE A O 1
ATOM 730 N N . ARG A 1 88 ? 19.430 -6.240 -18.703 1.00 93.56 88 ARG A N 1
ATOM 731 C CA . ARG A 1 88 ? 18.407 -7.118 -19.316 1.00 93.56 88 ARG A CA 1
ATOM 732 C C . ARG A 1 88 ? 17.812 -8.152 -18.362 1.00 93.56 88 ARG A C 1
ATOM 734 O O . ARG A 1 88 ? 16.778 -8.728 -18.682 1.00 93.56 88 ARG A O 1
ATOM 741 N N . MET A 1 89 ? 18.439 -8.378 -17.210 1.00 95.75 89 MET A N 1
ATOM 742 C CA . MET A 1 89 ? 17.927 -9.274 -16.176 1.00 95.75 89 MET A CA 1
ATOM 743 C C . MET A 1 89 ? 17.064 -8.473 -15.197 1.00 95.75 89 MET A C 1
ATOM 745 O O . MET A 1 89 ? 17.433 -7.368 -14.785 1.00 95.75 89 MET A O 1
ATOM 749 N N . PHE A 1 90 ? 15.876 -8.994 -14.895 1.00 95.38 90 PHE A N 1
ATOM 750 C CA . PHE A 1 90 ? 14.907 -8.309 -14.055 1.00 95.38 90 PHE A CA 1
ATOM 751 C C . PHE A 1 90 ? 14.030 -9.296 -13.284 1.00 95.38 90 PHE A C 1
ATOM 753 O O . PHE A 1 90 ? 13.529 -10.280 -13.834 1.00 95.38 90 PHE A O 1
ATOM 760 N N . ARG A 1 91 ? 13.780 -8.981 -12.015 1.00 92.00 91 ARG A N 1
ATOM 761 C CA . ARG A 1 91 ? 12.941 -9.740 -11.095 1.00 92.00 91 ARG A CA 1
ATOM 762 C C . ARG A 1 91 ? 12.086 -8.797 -10.258 1.00 92.00 91 ARG A C 1
ATOM 764 O O . ARG A 1 91 ? 12.558 -7.780 -9.762 1.00 92.00 91 ARG A O 1
ATOM 771 N N . ILE A 1 92 ? 10.835 -9.187 -10.032 1.00 88.38 92 ILE A N 1
ATOM 772 C CA . ILE A 1 92 ? 9.944 -8.538 -9.065 1.00 88.38 92 ILE A CA 1
ATOM 773 C C . ILE A 1 92 ? 9.601 -9.559 -7.985 1.00 88.38 92 ILE A C 1
ATOM 775 O O . ILE A 1 92 ? 9.327 -10.720 -8.294 1.00 88.38 92 ILE A O 1
ATOM 779 N N . GLY A 1 93 ? 9.559 -9.127 -6.727 1.00 78.06 93 GLY A N 1
ATOM 780 C CA . GLY A 1 93 ? 8.902 -9.891 -5.666 1.00 78.06 93 GLY A CA 1
ATOM 781 C C . GLY A 1 93 ? 7.377 -9.822 -5.793 1.00 78.06 93 GLY A C 1
ATOM 782 O O . GLY A 1 93 ? 6.763 -9.069 -5.044 1.00 78.06 93 GLY A O 1
ATOM 783 N N . MET A 1 94 ? 6.783 -10.541 -6.754 1.00 78.25 94 MET A N 1
ATOM 784 C CA . MET A 1 94 ? 5.326 -10.572 -6.981 1.00 78.25 94 MET A CA 1
ATOM 785 C C . MET A 1 94 ? 4.600 -11.474 -5.973 1.00 78.25 94 MET A C 1
ATOM 787 O O . MET A 1 94 ? 5.166 -12.477 -5.537 1.00 78.25 94 MET A O 1
ATOM 791 N N . GLY A 1 95 ? 3.354 -11.127 -5.636 1.00 81.25 95 GLY A N 1
ATOM 792 C CA . GLY A 1 95 ? 2.450 -11.943 -4.820 1.00 81.25 95 GLY A CA 1
ATOM 793 C C . GLY A 1 95 ? 1.083 -12.134 -5.485 1.00 81.25 95 GLY A C 1
ATOM 794 O O . GLY A 1 95 ? 0.860 -11.733 -6.628 1.00 81.25 95 GLY A O 1
ATOM 795 N N . GLU A 1 96 ? 0.150 -12.755 -4.765 1.00 87.38 96 GLU A N 1
ATOM 796 C CA . GLU A 1 96 ? -1.246 -12.928 -5.198 1.00 87.38 96 GLU A CA 1
ATOM 797 C C . GLU A 1 96 ? -2.100 -11.673 -4.914 1.00 87.38 96 GLU A C 1
ATOM 799 O O . GLU A 1 96 ? -3.157 -11.741 -4.297 1.00 87.38 96 GLU A O 1
ATOM 804 N N . ASP A 1 97 ? -1.646 -10.493 -5.339 1.00 91.44 97 ASP A N 1
ATOM 805 C CA . ASP A 1 97 ? -2.240 -9.193 -4.994 1.00 91.44 97 ASP A CA 1
ATOM 806 C C . ASP A 1 97 ? -2.603 -8.346 -6.225 1.00 91.44 97 ASP A C 1
ATOM 808 O O . ASP A 1 97 ? -2.389 -7.133 -6.267 1.00 91.44 97 ASP A O 1
ATOM 812 N N . TYR A 1 98 ? -3.190 -8.972 -7.245 1.00 93.25 98 TYR A N 1
ATOM 813 C CA . TYR A 1 98 ? -3.599 -8.312 -8.490 1.00 93.25 98 TYR A CA 1
ATOM 814 C C . TYR A 1 98 ? -4.613 -7.181 -8.285 1.00 93.25 98 TYR A C 1
ATOM 816 O O . TYR A 1 98 ? -4.543 -6.182 -9.001 1.00 93.25 98 TYR A O 1
ATOM 824 N N . GLY A 1 99 ? -5.514 -7.284 -7.303 1.00 94.06 99 GLY A N 1
ATOM 825 C CA . GLY A 1 99 ? -6.419 -6.179 -6.960 1.00 94.06 99 GLY A CA 1
ATOM 826 C C . GLY A 1 99 ? -5.689 -4.944 -6.437 1.00 94.06 99 GLY A C 1
ATOM 827 O O . GLY A 1 99 ? -6.171 -3.825 -6.589 1.00 94.06 99 GLY A O 1
ATOM 828 N N . ARG A 1 100 ? -4.497 -5.136 -5.872 1.00 90.19 100 ARG A N 1
ATOM 829 C CA . ARG A 1 100 ? -3.660 -4.081 -5.305 1.00 90.19 100 ARG A CA 1
ATOM 830 C C . ARG A 1 100 ? -2.621 -3.536 -6.286 1.00 90.19 100 ARG A C 1
ATOM 832 O O . ARG A 1 100 ? -2.409 -2.327 -6.340 1.00 90.19 100 ARG A O 1
ATOM 839 N N . SER A 1 101 ? -1.970 -4.428 -7.029 1.00 91.19 101 SER A N 1
ATOM 840 C CA . SER A 1 101 ? -0.737 -4.152 -7.783 1.00 91.19 101 SER A CA 1
ATOM 841 C C . SER A 1 101 ? -0.846 -4.512 -9.269 1.00 91.19 101 SER A C 1
ATOM 843 O O . SER A 1 101 ? 0.122 -4.368 -10.016 1.00 91.19 101 SER A O 1
ATOM 845 N N . GLY A 1 102 ? -2.018 -4.958 -9.733 1.00 93.50 102 GLY A N 1
ATOM 846 C CA . GLY A 1 102 ? -2.207 -5.520 -11.072 1.00 93.50 102 GLY A CA 1
ATOM 847 C C . GLY A 1 102 ? -1.782 -4.596 -12.215 1.00 93.50 102 GLY A C 1
ATOM 848 O O . GLY A 1 102 ? -1.135 -5.060 -13.155 1.00 93.50 102 GLY A O 1
ATOM 849 N N . LEU A 1 103 ? -2.072 -3.289 -12.131 1.00 95.56 103 LEU A N 1
ATOM 850 C CA . LEU A 1 103 ? -1.622 -2.338 -13.154 1.00 95.56 103 LEU A CA 1
ATOM 851 C C . LEU A 1 103 ? -0.095 -2.176 -13.155 1.00 95.56 103 LEU A C 1
ATOM 853 O O . LEU A 1 103 ? 0.509 -2.160 -14.227 1.00 95.56 103 LEU A O 1
ATOM 857 N N . ASN A 1 104 ? 0.531 -2.100 -11.976 1.00 94.62 104 ASN A N 1
ATOM 858 C CA . ASN A 1 104 ? 1.987 -1.991 -11.851 1.00 94.62 104 ASN A CA 1
ATOM 859 C C . ASN A 1 104 ? 2.670 -3.185 -12.535 1.00 94.62 104 ASN A C 1
ATOM 861 O O . ASN A 1 104 ? 3.599 -3.004 -13.323 1.00 94.62 104 ASN A O 1
ATOM 865 N N . TYR A 1 105 ? 2.160 -4.398 -12.299 1.00 94.19 105 TYR A N 1
ATOM 866 C CA . TYR A 1 105 ? 2.658 -5.619 -12.933 1.00 94.19 105 TYR A CA 1
ATOM 867 C C . TYR A 1 105 ? 2.442 -5.628 -14.440 1.00 94.19 105 TYR A C 1
ATOM 869 O O . TYR A 1 105 ? 3.363 -5.960 -15.186 1.00 94.19 105 TYR A O 1
ATOM 877 N N . TYR A 1 106 ? 1.255 -5.229 -14.901 1.00 95.75 106 TYR A N 1
ATOM 878 C CA . TYR A 1 106 ? 0.958 -5.178 -16.328 1.00 95.75 106 TYR A CA 1
ATOM 879 C C . TYR A 1 106 ? 1.881 -4.199 -17.059 1.00 95.75 106 TYR A C 1
ATOM 881 O O . TYR A 1 106 ? 2.494 -4.561 -18.063 1.00 95.75 106 TYR A O 1
ATOM 889 N N . VAL A 1 107 ? 2.040 -2.979 -16.537 1.00 97.25 107 VAL A N 1
ATOM 890 C CA . VAL A 1 107 ? 2.938 -1.976 -17.124 1.00 97.25 107 VAL A CA 1
ATOM 891 C C . VAL A 1 107 ? 4.376 -2.481 -17.141 1.00 97.25 107 VAL A C 1
ATOM 893 O O . VAL A 1 107 ? 5.032 -2.404 -18.183 1.00 97.25 107 VAL A O 1
ATOM 896 N N . ALA A 1 108 ? 4.852 -3.041 -16.025 1.00 95.81 108 ALA A N 1
ATOM 897 C CA . ALA A 1 108 ? 6.195 -3.596 -15.945 1.00 95.81 108 ALA A CA 1
ATOM 898 C C . ALA A 1 108 ? 6.409 -4.690 -16.998 1.00 95.81 108 ALA A C 1
ATOM 900 O O . ALA A 1 108 ? 7.337 -4.594 -17.796 1.00 95.81 108 ALA A O 1
ATOM 901 N N . ALA A 1 109 ? 5.510 -5.674 -17.080 1.00 95.50 109 ALA A N 1
ATOM 902 C CA . ALA A 1 109 ? 5.600 -6.766 -18.046 1.00 95.50 109 ALA A CA 1
ATOM 903 C C . ALA A 1 109 ? 5.647 -6.264 -19.501 1.00 95.50 109 ALA A C 1
ATOM 905 O O . ALA A 1 109 ? 6.454 -6.736 -20.304 1.00 95.50 109 ALA A O 1
ATOM 906 N N . ARG A 1 110 ? 4.822 -5.268 -19.851 1.00 97.88 110 ARG A N 1
ATOM 907 C CA . ARG A 1 110 ? 4.766 -4.716 -21.216 1.00 97.88 110 ARG A CA 1
ATOM 908 C C . ARG A 1 110 ? 6.024 -3.927 -21.578 1.00 97.88 110 ARG A C 1
ATOM 910 O O . ARG A 1 110 ? 6.468 -4.007 -22.724 1.00 97.88 110 ARG A O 1
ATOM 917 N N . LEU A 1 111 ? 6.609 -3.205 -20.624 1.00 97.81 111 LEU A N 1
ATOM 918 C CA . LEU A 1 111 ? 7.844 -2.446 -20.833 1.00 97.81 111 LEU A CA 1
ATOM 919 C C . LEU A 1 111 ? 9.102 -3.319 -20.802 1.00 97.81 111 LEU A C 1
ATOM 921 O O . LEU A 1 111 ? 10.050 -3.016 -21.519 1.00 97.81 111 LEU A O 1
ATOM 925 N N . LEU A 1 112 ? 9.111 -4.408 -20.030 1.00 96.62 112 LEU A N 1
ATOM 926 C CA . LEU A 1 112 ? 10.192 -5.399 -20.069 1.00 96.62 112 LEU A CA 1
ATOM 927 C C . LEU A 1 112 ? 10.252 -6.105 -21.426 1.00 96.62 112 LEU A C 1
ATOM 929 O O . LEU A 1 112 ? 11.339 -6.396 -21.913 1.00 96.62 112 LEU A O 1
ATOM 933 N N . TRP A 1 113 ? 9.095 -6.326 -22.061 1.00 96.81 113 TRP A N 1
ATOM 934 C CA . TRP A 1 113 ? 9.035 -6.839 -23.429 1.00 96.81 113 TRP A CA 1
ATOM 935 C C . TRP A 1 113 ? 9.496 -5.806 -24.464 1.00 96.81 113 TRP A C 1
ATOM 937 O O . TRP A 1 113 ? 10.263 -6.122 -25.370 1.00 96.81 113 TRP A O 1
ATOM 947 N N . ASN A 1 114 ? 9.020 -4.560 -24.354 1.00 97.31 114 ASN A N 1
ATOM 948 C CA . ASN A 1 114 ? 9.444 -3.471 -25.230 1.00 97.31 114 ASN A CA 1
ATOM 949 C C . ASN A 1 114 ? 9.497 -2.125 -24.476 1.00 97.31 114 ASN A C 1
ATOM 951 O O . ASN A 1 114 ? 8.460 -1.470 -24.311 1.00 97.31 114 ASN A O 1
ATOM 955 N N . PRO A 1 115 ? 10.698 -1.643 -24.105 1.00 96.62 115 PRO A N 1
ATOM 956 C CA . PRO A 1 115 ? 10.849 -0.427 -23.310 1.00 96.62 115 PRO A CA 1
ATOM 957 C C . PRO A 1 115 ? 10.628 0.855 -24.118 1.00 96.62 115 PRO A C 1
ATOM 959 O O . PRO A 1 115 ? 10.596 1.936 -23.541 1.00 96.62 115 PRO A O 1
ATOM 962 N N . ARG A 1 116 ? 10.471 0.780 -25.446 1.00 96.69 116 ARG A N 1
ATOM 963 C CA . ARG A 1 116 ? 10.182 1.956 -26.287 1.00 96.69 116 ARG A CA 1
ATOM 964 C C . ARG A 1 116 ? 8.702 2.318 -26.323 1.00 96.69 116 ARG A C 1
ATOM 966 O O . ARG A 1 116 ? 8.364 3.377 -26.839 1.00 96.69 116 ARG A O 1
ATOM 973 N N . ARG A 1 117 ? 7.826 1.455 -25.803 1.00 97.31 117 ARG A N 1
ATOM 974 C CA . ARG A 1 117 ? 6.385 1.711 -25.805 1.00 97.31 117 ARG A CA 1
ATOM 975 C C . ARG A 1 117 ? 6.026 2.936 -24.971 1.00 97.31 117 ARG A C 1
ATOM 977 O O . ARG A 1 117 ? 6.652 3.223 -23.938 1.00 97.31 117 ARG A O 1
ATOM 984 N N . ASP A 1 118 ? 4.986 3.625 -25.420 1.00 98.12 118 ASP A N 1
ATOM 985 C CA . ASP A 1 118 ? 4.363 4.666 -24.626 1.00 98.12 118 ASP A CA 1
ATOM 986 C C . ASP A 1 118 ? 3.612 4.051 -23.438 1.00 98.12 118 ASP A C 1
ATOM 988 O O . ASP A 1 118 ? 2.914 3.040 -23.553 1.00 98.12 118 ASP A O 1
ATOM 992 N N . THR A 1 119 ? 3.805 4.646 -22.267 1.00 97.88 119 THR A N 1
ATOM 993 C CA . THR A 1 119 ? 3.239 4.127 -21.019 1.00 97.88 119 THR A CA 1
ATOM 994 C C . THR A 1 119 ? 1.753 4.455 -20.919 1.00 97.88 119 THR A C 1
ATOM 996 O O . THR A 1 119 ? 0.986 3.633 -20.420 1.00 97.88 119 THR A O 1
ATOM 999 N N . GLY A 1 120 ? 1.331 5.613 -21.434 1.00 98.12 120 GLY A N 1
ATOM 1000 C CA . GLY A 1 120 ? -0.072 6.009 -21.493 1.00 98.12 120 GLY A CA 1
ATOM 1001 C C . GLY A 1 120 ? -0.891 5.045 -22.346 1.00 98.12 120 GLY A C 1
ATOM 1002 O O . GLY A 1 120 ? -1.931 4.579 -21.880 1.00 98.12 120 GLY A O 1
ATOM 1003 N N . GLU A 1 121 ? -0.372 4.664 -23.517 1.00 98.25 121 GLU A N 1
ATOM 1004 C CA . GLU A 1 121 ? -0.981 3.666 -24.406 1.00 98.25 121 GLU A CA 1
ATOM 1005 C C . GLU A 1 121 ? -1.107 2.287 -23.749 1.00 98.25 121 GLU A C 1
ATOM 1007 O O . GLU A 1 121 ? -2.113 1.602 -23.932 1.00 98.25 121 GLU A O 1
ATOM 1012 N N . ILE A 1 122 ? -0.103 1.858 -22.972 1.00 98.62 122 ILE A N 1
ATOM 1013 C CA . ILE A 1 122 ? -0.169 0.592 -22.224 1.00 98.62 122 ILE A CA 1
ATOM 1014 C C . ILE A 1 122 ? -1.303 0.639 -21.193 1.00 98.62 122 ILE A C 1
ATOM 1016 O O . ILE A 1 122 ? -2.060 -0.326 -21.075 1.00 98.62 122 ILE A O 1
ATOM 1020 N N . VAL A 1 123 ? -1.433 1.747 -20.456 1.00 98.62 123 VAL A N 1
ATOM 1021 C CA . VAL A 1 123 ? -2.503 1.928 -19.464 1.00 98.62 123 VAL A CA 1
ATOM 1022 C C . VAL A 1 123 ? -3.876 2.016 -20.142 1.00 98.62 123 VAL A C 1
ATOM 1024 O O . VAL A 1 123 ? -4.833 1.424 -19.645 1.00 98.62 123 VAL A O 1
ATOM 1027 N N . ASP A 1 124 ? -3.985 2.690 -21.292 1.00 98.50 124 ASP A N 1
ATOM 1028 C CA . ASP A 1 124 ? -5.231 2.773 -22.069 1.00 98.50 124 ASP A CA 1
ATOM 1029 C C . ASP A 1 124 ? -5.668 1.405 -22.589 1.00 98.50 124 ASP A C 1
ATOM 1031 O O . ASP A 1 124 ? -6.830 1.021 -22.445 1.00 98.50 124 ASP A O 1
ATOM 1035 N N . ASP A 1 125 ? -4.727 0.640 -23.142 1.00 98.38 125 ASP A N 1
ATOM 1036 C CA . ASP A 1 125 ? -4.946 -0.730 -23.596 1.00 98.38 125 ASP A CA 1
ATOM 1037 C C . ASP A 1 125 ? -5.424 -1.635 -22.455 1.00 98.38 1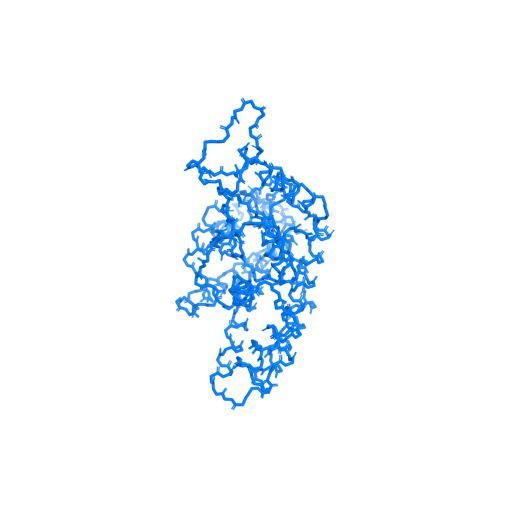25 ASP A C 1
ATOM 1039 O O . ASP A 1 125 ? -6.411 -2.359 -22.613 1.00 98.38 125 ASP A O 1
ATOM 1043 N N . TYR A 1 126 ? -4.780 -1.541 -21.286 1.00 98.38 126 TYR A N 1
ATOM 1044 C CA . TYR A 1 126 ? -5.194 -2.258 -20.082 1.00 98.38 126 TYR A CA 1
ATOM 1045 C C . TYR A 1 126 ? -6.629 -1.909 -19.689 1.00 98.38 126 TYR A C 1
ATOM 1047 O O . TYR A 1 126 ? -7.465 -2.801 -19.547 1.00 98.38 126 TYR A O 1
ATOM 1055 N N . CYS A 1 127 ? -6.934 -0.616 -19.550 1.00 98.62 127 CYS A N 1
ATOM 1056 C CA . CYS A 1 127 ? -8.229 -0.174 -19.048 1.00 98.62 127 CYS A CA 1
ATOM 1057 C C . CYS A 1 127 ? -9.364 -0.517 -20.017 1.00 98.62 127 CYS A C 1
ATOM 1059 O O . CYS A 1 127 ? -10.391 -1.055 -19.598 1.00 98.62 127 CYS A O 1
ATOM 1061 N N . ARG A 1 128 ? -9.166 -0.272 -21.317 1.00 98.25 128 ARG A N 1
ATOM 1062 C CA . ARG A 1 128 ? -10.141 -0.610 -22.363 1.00 98.25 128 ARG A CA 1
ATOM 1063 C C . ARG A 1 128 ? -10.428 -2.108 -22.388 1.00 98.25 128 ARG A C 1
ATOM 1065 O O . ARG A 1 128 ? -11.589 -2.510 -22.380 1.00 98.25 128 ARG A O 1
ATOM 1072 N N . THR A 1 129 ? -9.382 -2.932 -22.383 1.00 97.50 129 THR A N 1
ATOM 1073 C CA . THR A 1 129 ? -9.513 -4.394 -22.489 1.00 97.50 129 THR A CA 1
ATOM 1074 C C . THR A 1 129 ? -10.101 -5.009 -21.219 1.00 97.50 129 THR A C 1
ATOM 1076 O O . THR A 1 129 ? -10.921 -5.930 -21.282 1.00 97.50 129 THR A O 1
ATOM 1079 N N . ALA A 1 130 ? -9.710 -4.504 -20.048 1.00 97.50 130 ALA A N 1
ATOM 1080 C CA . ALA A 1 130 ? -10.163 -5.038 -18.773 1.00 97.50 130 ALA A CA 1
ATOM 1081 C C . ALA A 1 130 ? -11.596 -4.604 -18.433 1.00 97.50 130 ALA A C 1
ATOM 1083 O O . ALA A 1 130 ? -12.380 -5.448 -17.993 1.00 97.50 130 ALA A O 1
ATOM 1084 N N . PHE A 1 131 ? -11.947 -3.333 -18.661 1.00 98.44 131 PHE A N 1
ATOM 1085 C CA . PHE A 1 131 ? -13.136 -2.708 -18.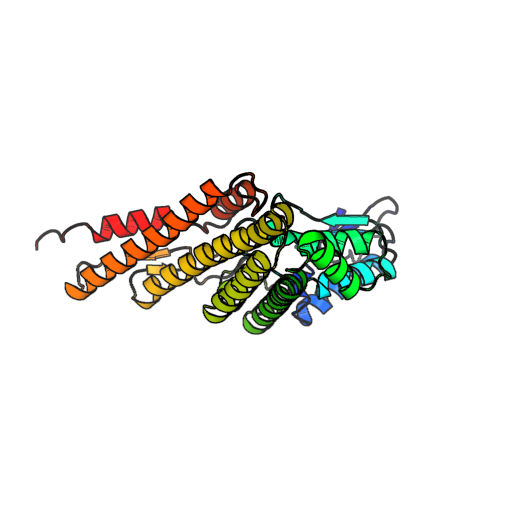065 1.00 98.44 131 PHE A CA 1
ATOM 1086 C C . PHE A 1 131 ? -14.160 -2.177 -19.080 1.00 98.44 131 PHE A C 1
ATOM 1088 O O . PHE A 1 131 ? -15.253 -1.777 -18.680 1.00 98.44 131 PHE A O 1
ATOM 1095 N N . GLY A 1 132 ? -13.861 -2.198 -20.385 1.00 97.88 132 GLY A N 1
ATOM 1096 C CA . GLY A 1 132 ? -14.791 -1.751 -21.427 1.00 97.88 132 GLY A CA 1
ATOM 1097 C C . GLY A 1 132 ? -15.230 -0.300 -21.227 1.00 97.88 132 GLY A C 1
ATOM 1098 O O . GLY A 1 132 ? -14.395 0.586 -21.076 1.00 97.88 132 GLY A O 1
ATOM 1099 N N . ALA A 1 133 ? -16.540 -0.052 -21.175 1.00 98.50 133 ALA A N 1
ATOM 1100 C CA . ALA A 1 133 ? -17.087 1.287 -20.941 1.00 98.50 133 ALA A CA 1
ATOM 1101 C C . ALA A 1 133 ? -16.719 1.892 -19.565 1.00 98.50 133 ALA A C 1
ATOM 1103 O O . ALA A 1 133 ? -16.786 3.106 -19.401 1.00 98.50 133 ALA A O 1
ATOM 1104 N N . GLY A 1 134 ? -16.247 1.091 -18.601 1.00 98.56 134 GLY A N 1
ATOM 1105 C CA . GLY A 1 134 ? -15.676 1.585 -17.340 1.00 98.56 134 GLY A CA 1
ATOM 1106 C C . GLY A 1 134 ? -14.224 2.084 -17.438 1.00 98.56 134 GLY A C 1
ATOM 1107 O O . GLY A 1 134 ? -13.653 2.507 -16.433 1.00 98.56 134 GLY A O 1
ATOM 1108 N N . ALA A 1 135 ? -13.591 2.019 -18.617 1.00 98.75 135 ALA A N 1
ATOM 1109 C CA . ALA A 1 135 ? -12.156 2.257 -18.782 1.00 98.75 135 ALA A CA 1
ATOM 1110 C C . ALA A 1 135 ? -11.688 3.654 -18.353 1.00 98.75 135 ALA A C 1
ATOM 1112 O O . ALA A 1 135 ? -10.644 3.761 -17.713 1.00 98.75 135 ALA A O 1
ATOM 1113 N N . SER A 1 136 ? -12.434 4.715 -18.675 1.00 98.75 136 SER A N 1
ATOM 1114 C CA . SER A 1 136 ? -12.053 6.093 -18.326 1.00 98.75 136 SER A CA 1
ATOM 1115 C C . SER A 1 136 ? -12.031 6.318 -16.810 1.00 98.75 136 SER A C 1
ATOM 1117 O O . SER A 1 136 ? -11.101 6.929 -16.281 1.00 98.75 136 SER A O 1
ATOM 1119 N N . PHE A 1 137 ? -13.015 5.767 -16.098 1.00 98.88 137 PHE A N 1
ATOM 1120 C CA . PHE A 1 137 ? -13.089 5.822 -14.640 1.00 98.88 137 PHE A CA 1
ATOM 1121 C C . PHE A 1 137 ? -11.951 5.031 -13.991 1.00 98.88 137 PHE A C 1
ATOM 1123 O O . PHE A 1 137 ? -11.297 5.539 -13.083 1.00 98.88 137 PHE A O 1
ATOM 1130 N N . MET A 1 138 ? -11.642 3.834 -14.506 1.00 98.75 138 MET A N 1
ATOM 1131 C CA . MET A 1 138 ? -10.518 3.035 -14.003 1.00 98.75 138 MET A CA 1
ATOM 1132 C C . MET A 1 138 ? -9.159 3.678 -14.292 1.00 98.75 138 MET A C 1
ATOM 1134 O O . MET A 1 138 ? -8.289 3.670 -13.424 1.00 98.75 138 MET A O 1
ATOM 1138 N N . ARG A 1 139 ? -8.970 4.295 -15.464 1.00 98.62 139 ARG A N 1
ATOM 1139 C CA . ARG A 1 139 ? -7.750 5.059 -15.766 1.00 98.62 139 ARG A CA 1
ATOM 1140 C C . ARG A 1 139 ? -7.560 6.197 -14.766 1.00 98.62 139 ARG A C 1
ATOM 1142 O O . ARG A 1 139 ? -6.477 6.333 -14.202 1.00 98.62 139 ARG A O 1
ATOM 1149 N N . THR A 1 140 ? -8.621 6.962 -14.504 1.00 98.69 140 THR A N 1
ATOM 1150 C CA . THR A 1 140 ? -8.602 8.034 -13.498 1.00 98.69 140 THR A CA 1
ATOM 1151 C C . THR A 1 140 ? -8.324 7.479 -12.099 1.00 98.69 140 THR A C 1
ATOM 1153 O O . THR A 1 140 ? -7.510 8.046 -11.378 1.00 98.69 140 THR A O 1
ATOM 1156 N N . TYR A 1 141 ? -8.920 6.342 -11.724 1.00 98.62 141 TYR A N 1
ATOM 1157 C CA . TYR A 1 141 ? -8.653 5.670 -10.447 1.00 98.62 141 TYR A CA 1
ATOM 1158 C C . TYR A 1 141 ? -7.161 5.352 -10.269 1.00 98.62 141 TYR A C 1
ATOM 1160 O O . TYR A 1 141 ? -6.569 5.717 -9.254 1.00 98.62 141 TYR A O 1
ATOM 1168 N N . PHE A 1 142 ? -6.521 4.746 -11.271 1.00 98.12 142 PHE A N 1
ATOM 1169 C CA . PHE A 1 142 ? -5.094 4.428 -11.202 1.00 98.12 142 PHE A CA 1
ATOM 1170 C C . PHE A 1 142 ? -4.205 5.672 -11.182 1.00 98.12 142 PHE A C 1
ATOM 1172 O O . PHE A 1 142 ? -3.266 5.738 -10.390 1.00 98.12 142 PHE A O 1
ATOM 1179 N N . GLN A 1 143 ? -4.536 6.685 -11.986 1.00 97.69 143 GLN A N 1
ATOM 1180 C CA . GLN A 1 143 ? -3.837 7.968 -11.954 1.00 97.69 143 GLN A CA 1
ATOM 1181 C C . GLN A 1 143 ? -3.928 8.617 -10.565 1.00 97.69 143 GLN A C 1
ATOM 1183 O O . GLN A 1 143 ? -2.933 9.128 -10.051 1.00 97.69 143 GLN A O 1
ATOM 1188 N N . ARG A 1 144 ? -5.097 8.563 -9.914 1.00 97.81 144 ARG A N 1
ATOM 1189 C CA . ARG A 1 144 ? -5.259 9.071 -8.548 1.00 97.81 144 ARG A CA 1
ATOM 1190 C C . ARG A 1 144 ? -4.400 8.299 -7.555 1.00 97.81 144 ARG A C 1
ATOM 1192 O O . ARG A 1 144 ? -3.790 8.931 -6.699 1.00 97.81 144 ARG A O 1
ATOM 1199 N N . LEU A 1 145 ? -4.272 6.977 -7.683 1.00 95.75 145 LEU A N 1
ATOM 1200 C CA . LEU A 1 145 ? -3.345 6.207 -6.845 1.00 95.75 145 LEU A CA 1
ATOM 1201 C C . LEU A 1 145 ? -1.882 6.654 -7.022 1.00 95.75 145 LEU A C 1
ATOM 1203 O O . LEU A 1 145 ? -1.176 6.771 -6.019 1.00 95.75 145 LEU A O 1
ATOM 1207 N N . ASP A 1 146 ? -1.439 6.941 -8.253 1.00 95.19 146 ASP A N 1
ATOM 1208 C CA . ASP A 1 146 ? -0.094 7.479 -8.520 1.00 95.19 146 ASP A CA 1
ATOM 1209 C C . ASP A 1 146 ? 0.115 8.841 -7.836 1.00 95.19 146 ASP A C 1
ATOM 1211 O O . ASP A 1 146 ? 1.113 9.068 -7.146 1.00 95.19 146 ASP A O 1
ATOM 1215 N N . GLU A 1 147 ? -0.841 9.756 -8.009 1.00 95.94 147 GLU A N 1
ATOM 1216 C CA . GLU A 1 147 ? -0.790 11.113 -7.458 1.00 95.94 147 GLU A CA 1
ATOM 1217 C C . GLU A 1 147 ? -0.813 11.114 -5.927 1.00 95.94 147 GLU A C 1
ATOM 1219 O O . GLU A 1 147 ? -0.020 11.817 -5.299 1.00 95.94 147 GLU A O 1
ATOM 1224 N N . ARG A 1 148 ? -1.677 10.297 -5.313 1.00 94.94 148 ARG A N 1
ATOM 1225 C CA . ARG A 1 148 ? -1.779 10.196 -3.852 1.00 94.94 148 ARG A CA 1
ATOM 1226 C C . ARG A 1 148 ? -0.552 9.551 -3.227 1.00 94.94 148 ARG A C 1
ATOM 1228 O O . ARG A 1 148 ? -0.170 9.928 -2.117 1.00 94.94 148 ARG A O 1
ATOM 1235 N N . TRP A 1 149 ? 0.075 8.591 -3.906 1.00 92.44 149 TRP A N 1
ATOM 1236 C CA . TRP A 1 149 ? 1.339 8.029 -3.437 1.00 92.44 149 TRP A CA 1
ATOM 1237 C C . TRP A 1 149 ? 2.471 9.055 -3.534 1.00 92.44 149 TRP A C 1
ATOM 1239 O O . TRP A 1 149 ? 3.218 9.243 -2.575 1.00 92.44 149 TRP A O 1
ATOM 1249 N N . LYS A 1 150 ? 2.558 9.787 -4.652 1.00 92.94 150 LYS A N 1
ATOM 1250 C CA . LYS A 1 150 ? 3.509 10.895 -4.811 1.00 92.94 150 LYS A CA 1
ATOM 1251 C C . LYS A 1 150 ? 3.349 11.944 -3.709 1.00 92.94 150 LYS A C 1
ATOM 1253 O O . LYS A 1 150 ? 4.341 12.335 -3.101 1.00 92.94 150 LYS A O 1
ATOM 1258 N N . GLU A 1 151 ? 2.118 12.367 -3.432 1.00 93.38 151 GLU A N 1
ATOM 1259 C CA . GLU A 1 151 ? 1.808 13.322 -2.365 1.00 93.38 151 GLU A CA 1
ATOM 1260 C C . GLU A 1 151 ? 2.258 12.801 -0.992 1.00 93.38 151 GLU A C 1
ATOM 1262 O O . GLU A 1 151 ? 2.879 13.535 -0.221 1.00 93.38 151 GLU A O 1
ATOM 1267 N N . ALA A 1 152 ? 1.999 11.525 -0.695 1.00 91.31 152 ALA A N 1
ATOM 1268 C CA . ALA A 1 152 ? 2.446 10.904 0.546 1.00 91.31 152 ALA A CA 1
ATOM 1269 C C . ALA A 1 152 ? 3.972 10.899 0.674 1.00 91.31 152 ALA A C 1
ATOM 1271 O O . ALA A 1 152 ? 4.483 11.281 1.722 1.00 91.31 152 ALA A O 1
ATOM 1272 N N . VAL A 1 153 ? 4.706 10.560 -0.390 1.00 89.25 153 VAL A N 1
ATOM 1273 C CA . VAL A 1 153 ? 6.177 10.633 -0.389 1.00 89.25 153 VAL A CA 1
ATOM 1274 C C . VAL A 1 153 ? 6.678 12.062 -0.182 1.00 89.25 153 VAL A C 1
ATOM 1276 O O . VAL A 1 153 ? 7.639 12.268 0.550 1.00 89.25 153 VAL A O 1
ATOM 1279 N N . GLN A 1 154 ? 6.018 13.068 -0.756 1.00 89.12 154 GLN A N 1
ATOM 1280 C CA . GLN A 1 154 ? 6.407 14.470 -0.575 1.00 89.12 154 GLN A CA 1
ATOM 1281 C C . GLN A 1 154 ? 6.147 14.990 0.845 1.00 89.12 154 GLN A C 1
ATOM 1283 O O . GLN A 1 154 ? 6.942 15.776 1.355 1.00 89.12 154 GLN A O 1
ATOM 1288 N N . LYS A 1 155 ? 5.050 14.564 1.484 1.00 89.75 155 LYS A N 1
ATOM 1289 C CA . LYS A 1 155 ? 4.675 15.000 2.840 1.00 89.75 155 LYS A CA 1
ATOM 1290 C C . LYS A 1 155 ? 5.417 14.247 3.940 1.00 89.75 155 LYS A C 1
ATOM 1292 O O . LYS A 1 155 ? 5.815 14.851 4.928 1.00 89.75 155 LYS A O 1
ATOM 1297 N N . VAL A 1 156 ? 5.560 12.934 3.787 1.00 86.69 156 VAL A N 1
ATOM 1298 C CA . VAL A 1 156 ? 6.187 12.061 4.790 1.00 86.69 156 VAL A CA 1
ATOM 1299 C C . VAL A 1 156 ? 7.709 12.013 4.606 1.00 86.69 156 VAL A C 1
ATOM 1301 O O . VAL A 1 156 ? 8.438 11.847 5.579 1.00 86.69 156 VAL A O 1
ATOM 1304 N N . GLY A 1 157 ? 8.193 12.199 3.375 1.00 78.94 157 GLY A N 1
ATOM 1305 C CA . GLY A 1 157 ? 9.595 12.037 2.990 1.00 78.94 157 GLY A CA 1
ATOM 1306 C C . GLY A 1 157 ? 9.879 10.671 2.356 1.00 78.94 157 GLY A C 1
ATOM 1307 O O . GLY A 1 157 ? 9.034 9.774 2.330 1.00 78.94 157 GLY A O 1
ATOM 1308 N N . GLY A 1 158 ? 11.080 10.504 1.799 1.00 67.62 158 GLY A N 1
ATOM 1309 C CA . GLY A 1 158 ? 11.538 9.222 1.270 1.00 67.62 158 GLY A CA 1
ATOM 1310 C C . GLY A 1 158 ? 12.094 8.280 2.337 1.00 67.62 158 GLY A C 1
ATOM 1311 O O . GLY A 1 158 ? 12.048 8.543 3.536 1.00 67.62 158 GLY A O 1
ATOM 1312 N N . ARG A 1 159 ? 12.649 7.151 1.880 1.00 67.56 159 ARG A N 1
ATOM 1313 C CA . ARG A 1 159 ? 13.193 6.116 2.765 1.00 67.56 159 ARG A CA 1
ATOM 1314 C C . ARG A 1 159 ? 14.384 6.619 3.589 1.00 67.56 159 ARG A C 1
ATOM 1316 O O . ARG A 1 159 ? 15.486 6.732 3.057 1.00 67.56 159 ARG A O 1
ATOM 1323 N N . THR A 1 160 ? 14.210 6.804 4.886 1.00 63.66 160 THR A N 1
ATOM 1324 C CA . THR A 1 160 ? 15.320 6.994 5.835 1.00 63.66 160 THR A CA 1
ATOM 1325 C C . THR A 1 160 ? 15.585 5.691 6.602 1.00 63.66 160 THR A C 1
ATOM 1327 O O . THR A 1 160 ? 14.926 4.675 6.354 1.00 63.66 160 THR A O 1
ATOM 1330 N N . GLU A 1 161 ? 16.569 5.678 7.509 1.00 56.91 161 GLU A N 1
ATOM 1331 C CA . GLU A 1 161 ? 16.673 4.607 8.521 1.00 56.91 161 GLU A CA 1
ATOM 1332 C C . GLU A 1 161 ? 15.386 4.520 9.356 1.00 56.91 161 GLU A C 1
ATOM 1334 O O . GLU A 1 161 ? 14.970 3.435 9.758 1.00 56.91 161 GLU A O 1
ATOM 1339 N N . ASP A 1 162 ? 14.714 5.663 9.477 1.00 52.22 162 ASP A N 1
ATOM 1340 C CA . ASP A 1 162 ? 13.586 5.932 10.345 1.00 52.22 162 ASP A CA 1
ATOM 1341 C C . ASP A 1 162 ? 12.205 5.736 9.690 1.00 52.22 162 ASP A C 1
ATOM 1343 O O . ASP A 1 162 ? 11.233 5.315 10.318 1.00 52.22 162 ASP A O 1
ATOM 1347 N N . ILE A 1 163 ? 12.092 6.011 8.397 1.00 60.38 163 ILE A N 1
ATOM 1348 C CA . ILE A 1 163 ? 10.831 5.981 7.668 1.00 60.38 163 ILE A CA 1
ATOM 1349 C C . ILE A 1 163 ? 11.000 5.008 6.516 1.00 60.38 163 ILE A C 1
ATOM 1351 O O . ILE A 1 163 ? 11.682 5.269 5.528 1.00 60.38 163 ILE A O 1
ATOM 1355 N N . THR A 1 164 ? 10.358 3.853 6.641 1.00 66.56 164 THR A N 1
ATOM 1356 C CA . THR A 1 164 ? 10.203 2.903 5.537 1.00 66.56 164 THR A CA 1
ATOM 1357 C C . THR A 1 164 ? 8.782 3.032 4.986 1.00 66.56 164 THR A C 1
ATOM 1359 O O . THR A 1 164 ? 7.907 3.535 5.688 1.00 66.56 164 THR A O 1
ATOM 1362 N N . PRO A 1 165 ? 8.483 2.574 3.760 1.00 58.06 165 PRO A N 1
ATOM 1363 C CA . PRO A 1 165 ? 7.158 2.753 3.172 1.00 58.06 165 PRO A CA 1
ATOM 1364 C C . PRO A 1 165 ? 6.109 1.927 3.919 1.00 58.06 165 PRO A C 1
ATOM 1366 O O . PRO A 1 165 ? 4.925 2.045 3.642 1.00 58.06 165 PRO A O 1
ATOM 1369 N N . GLN A 1 166 ? 6.538 1.093 4.868 1.00 67.25 166 GLN A N 1
ATOM 1370 C CA . GLN A 1 166 ? 5.654 0.372 5.760 1.00 67.25 166 GLN A CA 1
ATOM 1371 C C . GLN A 1 166 ? 5.001 1.255 6.815 1.00 67.25 166 GLN A C 1
ATOM 1373 O O . GLN A 1 166 ? 4.011 0.849 7.425 1.00 67.25 166 GLN A O 1
ATOM 1378 N N . HIS A 1 167 ? 5.537 2.461 7.007 1.00 82.12 167 HIS A N 1
ATOM 1379 C CA . HIS A 1 167 ? 5.054 3.387 8.005 1.00 82.12 167 HIS A CA 1
ATOM 1380 C C . HIS A 1 167 ? 3.622 3.841 7.671 1.00 82.12 167 HIS A C 1
ATOM 1382 O O . HIS A 1 167 ? 3.387 4.364 6.575 1.00 82.12 167 HIS A O 1
ATOM 1388 N N . PRO A 1 168 ? 2.653 3.702 8.595 1.00 87.69 168 PRO A N 1
ATOM 1389 C CA . PRO A 1 168 ? 1.254 4.009 8.302 1.00 87.69 168 PRO A CA 1
ATOM 1390 C C . PRO A 1 168 ? 0.981 5.454 7.854 1.00 87.69 168 PRO A C 1
ATOM 1392 O O . PRO A 1 168 ? -0.012 5.691 7.169 1.00 87.69 168 PRO A O 1
ATOM 1395 N N . SER A 1 169 ? 1.872 6.406 8.162 1.00 88.50 169 SER A N 1
ATOM 1396 C CA . SER A 1 169 ? 1.764 7.807 7.715 1.00 88.50 169 SER A CA 1
ATOM 1397 C C . SER A 1 169 ? 1.592 7.964 6.207 1.00 88.50 169 SER A C 1
ATOM 1399 O O . SER A 1 169 ? 0.843 8.841 5.785 1.00 88.50 169 SER A O 1
ATOM 1401 N N . PHE A 1 170 ? 2.226 7.117 5.386 1.00 89.19 170 PHE A N 1
ATOM 1402 C CA . PHE A 1 170 ? 2.030 7.198 3.937 1.00 89.19 170 PHE A CA 1
ATOM 1403 C C . PHE A 1 170 ? 0.569 6.928 3.561 1.00 89.19 170 PHE A C 1
ATOM 1405 O O . PHE A 1 170 ? -0.003 7.651 2.751 1.00 89.19 170 PHE A O 1
ATOM 1412 N N . TYR A 1 171 ? -0.071 5.938 4.189 1.00 90.38 171 TYR A N 1
ATOM 1413 C CA . TYR A 1 171 ? -1.464 5.593 3.892 1.00 90.38 171 TYR A CA 1
ATOM 1414 C C . TYR A 1 171 ? -2.457 6.570 4.493 1.00 90.38 171 TYR A C 1
ATOM 1416 O O . TYR A 1 171 ? -3.469 6.839 3.860 1.00 90.38 171 TYR A O 1
ATOM 1424 N N . LEU A 1 172 ? -2.162 7.131 5.668 1.00 93.06 172 LEU A N 1
ATOM 1425 C CA . LEU A 1 1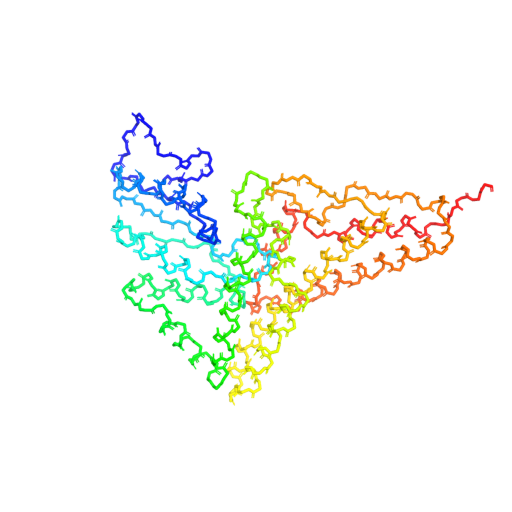72 ? -2.982 8.195 6.251 1.00 93.06 172 LEU A CA 1
ATOM 1426 C C . LEU A 1 172 ? -3.061 9.409 5.312 1.00 93.06 172 LEU A C 1
ATOM 1428 O O . LEU A 1 172 ? -4.113 10.033 5.199 1.00 93.06 172 LEU A O 1
ATOM 1432 N N . VAL A 1 173 ? -1.979 9.704 4.580 1.00 93.81 173 VAL A N 1
ATOM 1433 C CA . VAL A 1 173 ? -1.986 10.732 3.530 1.00 93.81 173 VAL A CA 1
ATOM 1434 C C . VAL A 1 173 ? -2.686 10.233 2.262 1.00 93.81 173 VAL A C 1
ATOM 1436 O O . VAL A 1 173 ? -3.638 10.863 1.801 1.00 93.81 173 VAL A O 1
ATOM 1439 N N . SER A 1 174 ? -2.250 9.105 1.688 1.00 93.81 174 SER A N 1
ATOM 1440 C CA . SER A 1 174 ? -2.758 8.649 0.385 1.00 93.81 174 SER A CA 1
ATOM 1441 C C . SER A 1 174 ? -4.248 8.286 0.403 1.00 93.81 174 SER A C 1
ATOM 1443 O O . SER A 1 174 ? -4.942 8.493 -0.591 1.00 93.81 174 SER A O 1
ATOM 1445 N N . TYR A 1 175 ? -4.750 7.792 1.535 1.00 96.56 175 TYR A N 1
ATOM 1446 C CA . TYR A 1 175 ? -6.130 7.354 1.748 1.00 96.56 175 TYR A CA 1
ATOM 1447 C C . TYR A 1 175 ? -6.853 8.233 2.778 1.00 96.56 175 TYR A C 1
ATOM 1449 O O . TYR A 1 175 ? -7.610 7.740 3.618 1.00 96.56 175 TYR A O 1
ATOM 1457 N N . SER A 1 176 ? -6.665 9.553 2.692 1.00 97.00 176 SER A N 1
ATOM 1458 C CA . SER A 1 176 ? -7.490 10.513 3.437 1.00 97.00 176 SER A CA 1
ATOM 1459 C C . SER A 1 176 ? -8.998 10.251 3.226 1.00 97.00 176 SER A C 1
ATOM 1461 O O . SER A 1 176 ? -9.374 9.644 2.216 1.00 97.00 176 SER A O 1
ATOM 1463 N N . PRO A 1 177 ? -9.898 10.708 4.120 1.00 97.56 177 PRO A N 1
ATOM 1464 C CA . PRO A 1 177 ? -11.344 10.550 3.927 1.00 97.56 177 PRO A CA 1
ATOM 1465 C C . PRO A 1 177 ? -11.838 11.021 2.549 1.00 97.56 177 PRO A C 1
ATOM 1467 O O . PRO A 1 177 ? -12.626 10.329 1.904 1.00 97.56 177 PRO A O 1
ATOM 1470 N N . ALA A 1 178 ? -11.317 12.154 2.062 1.00 97.75 178 ALA A N 1
ATOM 1471 C CA . ALA A 1 178 ? -11.640 12.685 0.740 1.00 97.75 178 ALA A CA 1
ATOM 1472 C C . ALA A 1 178 ? -11.118 11.778 -0.387 1.00 97.75 178 ALA A C 1
ATOM 1474 O O . ALA A 1 178 ? -11.870 11.451 -1.304 1.00 97.75 178 ALA A O 1
ATOM 1475 N N . SER A 1 179 ? -9.869 11.304 -0.281 1.00 97.62 179 SER A N 1
ATOM 1476 C CA . SER A 1 179 ? -9.283 10.368 -1.251 1.00 97.62 179 SER A CA 1
ATOM 1477 C C . SER A 1 179 ? -10.087 9.069 -1.327 1.00 97.62 179 SER A C 1
ATOM 1479 O O . SER A 1 179 ? -10.372 8.575 -2.413 1.00 97.62 179 SER A O 1
ATOM 1481 N N . ARG A 1 180 ? -10.490 8.513 -0.177 1.00 98.06 180 ARG A N 1
ATOM 1482 C CA . ARG A 1 180 ? -11.307 7.292 -0.107 1.00 98.06 180 ARG A CA 1
ATOM 1483 C C . ARG A 1 180 ? -12.656 7.482 -0.796 1.00 98.06 180 ARG A C 1
ATOM 1485 O O . ARG A 1 180 ? -13.049 6.638 -1.596 1.00 98.06 180 ARG A O 1
ATOM 1492 N N . ALA A 1 181 ? -13.334 8.600 -0.534 1.00 98.50 181 ALA A N 1
ATOM 1493 C CA . ALA A 1 181 ? -14.606 8.921 -1.175 1.00 98.50 181 ALA A CA 1
ATOM 1494 C C . ALA A 1 181 ? -14.470 9.068 -2.703 1.00 98.50 181 ALA A C 1
ATOM 1496 O O . ALA A 1 181 ? -15.268 8.485 -3.437 1.00 98.50 181 ALA A O 1
ATOM 1497 N N . GLU A 1 182 ? -13.442 9.779 -3.181 1.00 98.69 182 GLU A N 1
ATOM 1498 C CA . GLU A 1 182 ? -13.157 9.935 -4.615 1.00 98.69 182 GLU A CA 1
ATOM 1499 C C . GLU A 1 182 ? -12.896 8.578 -5.286 1.00 98.69 182 GLU A C 1
ATOM 1501 O O . GLU A 1 182 ? -13.561 8.219 -6.259 1.00 98.69 182 GLU A O 1
ATOM 1506 N N . LEU A 1 183 ? -11.964 7.791 -4.737 1.00 98.56 183 LEU A N 1
ATOM 1507 C CA . LEU A 1 183 ? -11.594 6.480 -5.275 1.00 98.56 183 LEU A CA 1
ATOM 1508 C C . LEU A 1 183 ? -12.790 5.521 -5.302 1.00 98.56 183 LEU A C 1
ATOM 1510 O O . LEU A 1 183 ? -12.977 4.797 -6.281 1.00 98.56 183 LEU A O 1
ATOM 1514 N N . ARG A 1 184 ? -13.631 5.540 -4.263 1.00 98.56 184 ARG A N 1
ATOM 1515 C CA . ARG A 1 184 ? -14.855 4.733 -4.205 1.00 98.56 184 ARG A CA 1
ATOM 1516 C C . ARG A 1 184 ? -15.852 5.149 -5.281 1.00 98.56 184 ARG A C 1
ATOM 1518 O O . ARG A 1 184 ? -16.417 4.278 -5.939 1.00 98.56 184 ARG A O 1
ATOM 1525 N N . GLY A 1 185 ? -16.037 6.454 -5.489 1.00 98.81 185 GLY A N 1
ATOM 1526 C CA . GLY A 1 185 ? -16.891 6.982 -6.551 1.00 98.81 185 GLY A CA 1
ATOM 1527 C C . GLY A 1 185 ? -16.439 6.523 -7.938 1.00 98.81 185 GLY A C 1
ATOM 1528 O O . GLY A 1 185 ? -17.260 6.059 -8.726 1.00 98.81 185 GLY A O 1
ATOM 1529 N N . LEU A 1 186 ? -15.130 6.554 -8.209 1.00 98.88 186 LEU A N 1
ATOM 1530 C CA . LEU A 1 186 ? -14.561 6.079 -9.476 1.00 98.88 186 LEU A CA 1
ATOM 1531 C C . LEU A 1 186 ? -14.799 4.579 -9.699 1.00 98.88 186 LEU A C 1
ATOM 1533 O O . LEU A 1 186 ? -15.205 4.185 -10.791 1.00 98.88 186 LEU A O 1
ATOM 1537 N N . ILE A 1 187 ? -14.607 3.747 -8.670 1.00 98.75 187 ILE A N 1
ATOM 1538 C CA . ILE A 1 187 ? -14.900 2.305 -8.744 1.00 98.75 187 ILE A CA 1
ATOM 1539 C C . ILE A 1 187 ? -16.390 2.059 -9.019 1.00 98.75 187 ILE A C 1
ATOM 1541 O O . ILE A 1 187 ? -16.730 1.255 -9.887 1.00 98.75 187 ILE A O 1
ATOM 1545 N N . GLN A 1 188 ? -17.286 2.767 -8.326 1.00 98.75 188 GLN A N 1
ATOM 1546 C CA . GLN A 1 188 ? -18.733 2.628 -8.519 1.00 98.75 188 GLN A CA 1
ATOM 1547 C C . GLN A 1 188 ? -19.161 3.028 -9.937 1.00 98.75 188 GLN A C 1
ATOM 1549 O O . GLN A 1 188 ? -19.904 2.290 -10.583 1.00 98.75 188 GLN A O 1
ATOM 1554 N N . GLN A 1 189 ? -18.658 4.156 -10.445 1.00 98.88 189 GLN A N 1
ATOM 1555 C CA . GLN A 1 189 ? -18.928 4.618 -11.809 1.00 98.88 189 GLN A CA 1
ATOM 1556 C C . GLN A 1 189 ? -18.390 3.631 -12.853 1.00 98.88 189 GLN A C 1
ATOM 1558 O O . GLN A 1 189 ? -19.095 3.293 -13.805 1.00 98.88 189 GLN A O 1
ATOM 1563 N N . ALA A 1 190 ? -17.177 3.106 -12.651 1.00 98.88 190 ALA A N 1
ATOM 1564 C CA . ALA A 1 190 ? -16.595 2.090 -13.521 1.00 98.88 190 ALA A CA 1
ATOM 1565 C C . ALA A 1 190 ? -17.443 0.810 -13.569 1.00 98.88 190 ALA A C 1
ATOM 1567 O O . ALA A 1 190 ? -17.670 0.261 -14.648 1.00 98.88 190 ALA A O 1
ATOM 1568 N N . GLU A 1 191 ? -17.923 0.331 -12.418 1.00 98.56 191 GLU A N 1
ATOM 1569 C CA . GLU A 1 191 ? -18.728 -0.889 -12.343 1.00 98.56 191 GLU A CA 1
ATOM 1570 C C . GLU A 1 191 ? -20.115 -0.704 -12.972 1.00 98.56 191 GLU A C 1
ATOM 1572 O O . GLU A 1 191 ? -20.605 -1.603 -13.660 1.00 98.56 191 GLU A O 1
ATOM 1577 N N . GLN A 1 192 ? -20.738 0.460 -12.769 1.00 98.50 192 GLN A N 1
ATOM 1578 C CA . GLN A 1 192 ? -22.020 0.803 -13.389 1.00 98.50 192 GLN A CA 1
ATOM 1579 C C . GLN A 1 192 ? -21.904 0.898 -14.913 1.00 98.50 192 GLN A C 1
ATOM 1581 O O . GLN A 1 192 ? -22.777 0.397 -15.621 1.00 98.50 192 GLN A O 1
ATOM 1586 N N . ALA A 1 193 ? -20.821 1.498 -15.416 1.00 98.50 193 ALA A N 1
ATOM 1587 C CA . ALA A 1 193 ? -20.574 1.638 -16.847 1.00 98.50 193 ALA A CA 1
ATOM 1588 C C . ALA A 1 193 ? -20.183 0.312 -17.522 1.00 98.50 193 ALA A C 1
ATOM 1590 O O . ALA A 1 193 ? -20.483 0.106 -18.697 1.00 98.50 193 ALA A O 1
ATOM 1591 N N . ALA A 1 194 ? -19.514 -0.597 -16.807 1.00 98.00 194 ALA A N 1
ATOM 1592 C CA . ALA A 1 194 ? -19.109 -1.894 -17.340 1.00 98.00 194 ALA A CA 1
ATOM 1593 C C . ALA A 1 194 ? -20.314 -2.708 -17.856 1.00 98.00 194 ALA A C 1
ATOM 1595 O O . ALA A 1 194 ? -21.324 -2.888 -17.177 1.00 98.00 194 ALA A O 1
ATOM 1596 N N . GLN A 1 195 ? -20.185 -3.254 -19.065 1.00 96.31 195 GLN A N 1
ATOM 1597 C CA . GLN A 1 195 ? -21.299 -3.857 -19.804 1.00 96.31 195 GLN A CA 1
ATOM 1598 C C . GLN A 1 195 ? -21.442 -5.358 -19.534 1.00 96.31 195 GLN A C 1
ATOM 1600 O O . GLN A 1 195 ? -22.546 -5.894 -19.558 1.00 96.31 195 GLN A O 1
ATOM 1605 N N . THR A 1 196 ? -20.333 -6.052 -19.258 1.00 98.19 196 THR A N 1
ATOM 1606 C CA . THR A 1 196 ? -20.319 -7.511 -19.059 1.00 98.19 196 THR A CA 1
ATOM 1607 C C . THR A 1 196 ? -20.032 -7.897 -17.611 1.00 98.19 196 THR A C 1
ATOM 1609 O O . THR A 1 196 ? -19.370 -7.166 -16.871 1.00 98.19 196 THR A O 1
ATOM 1612 N N . GLY A 1 197 ? -20.465 -9.098 -17.212 1.00 98.25 197 GLY A N 1
ATOM 1613 C CA . GLY A 1 197 ? -20.153 -9.651 -15.890 1.00 98.25 197 GLY A CA 1
ATOM 1614 C C . GLY A 1 197 ? -18.646 -9.749 -15.622 1.00 98.25 197 GLY A C 1
ATOM 1615 O O . GLY A 1 197 ? -18.200 -9.422 -14.526 1.00 98.25 197 GLY A O 1
ATOM 1616 N N . ALA A 1 198 ? -17.849 -10.104 -16.635 1.00 98.25 198 ALA A N 1
ATOM 1617 C CA . ALA A 1 198 ? -16.393 -10.186 -16.519 1.00 98.25 198 ALA A CA 1
ATOM 1618 C C . ALA A 1 198 ? -15.734 -8.812 -16.300 1.00 98.25 198 ALA A C 1
ATOM 1620 O O . ALA A 1 198 ? -14.837 -8.689 -15.468 1.00 98.25 198 ALA A O 1
ATOM 1621 N N . GLN A 1 199 ? -16.191 -7.766 -17.001 1.00 98.38 199 GLN A N 1
ATOM 1622 C CA . GLN A 1 199 ? -15.710 -6.397 -16.774 1.00 98.38 199 GLN A CA 1
ATOM 1623 C C . GLN A 1 199 ? -16.043 -5.934 -15.350 1.00 98.38 199 GLN A C 1
ATOM 1625 O O . GLN A 1 199 ? -15.154 -5.460 -14.644 1.00 98.38 199 GLN A O 1
ATOM 1630 N N . LYS A 1 200 ? -17.284 -6.151 -14.890 1.00 98.62 200 LYS A N 1
ATOM 1631 C CA . LYS A 1 200 ? -17.705 -5.822 -13.517 1.00 98.62 200 LYS A CA 1
ATOM 1632 C C . LYS A 1 200 ? -16.881 -6.569 -12.471 1.00 98.62 200 LYS A C 1
ATOM 1634 O O . LYS A 1 200 ? -16.415 -5.957 -11.518 1.00 98.62 200 LYS A O 1
ATOM 1639 N N . ALA A 1 201 ? -16.638 -7.864 -12.669 1.00 98.19 201 ALA A N 1
ATOM 1640 C CA . ALA A 1 201 ? -15.808 -8.665 -11.770 1.00 98.19 201 ALA A CA 1
ATOM 1641 C C . ALA A 1 201 ? -14.373 -8.121 -11.659 1.00 98.19 201 ALA A C 1
ATOM 1643 O O . ALA A 1 201 ? -13.836 -8.032 -10.557 1.00 98.19 201 ALA A O 1
ATOM 1644 N N . ARG A 1 202 ? -13.768 -7.685 -12.773 1.00 98.00 202 ARG A N 1
ATOM 1645 C CA . ARG A 1 202 ? -12.443 -7.049 -12.744 1.00 98.00 202 ARG A CA 1
ATOM 1646 C C . ARG A 1 202 ? -12.464 -5.698 -12.036 1.00 98.00 202 ARG A C 1
ATOM 1648 O O . ARG A 1 202 ? -11.530 -5.424 -11.299 1.00 98.00 202 ARG A O 1
ATOM 1655 N N . VAL A 1 203 ? -13.505 -4.876 -12.205 1.00 98.56 203 VAL A N 1
ATOM 1656 C CA . VAL A 1 203 ? -13.648 -3.629 -11.425 1.00 98.56 203 VAL A CA 1
ATOM 1657 C C . VAL A 1 203 ? -13.758 -3.941 -9.927 1.00 98.56 203 VAL A C 1
ATOM 1659 O O . VAL A 1 203 ? -13.034 -3.352 -9.123 1.00 98.56 203 VAL A O 1
ATOM 1662 N N . ARG A 1 204 ? -14.585 -4.924 -9.547 1.00 98.31 204 ARG A N 1
ATOM 1663 C CA . ARG A 1 204 ? -14.739 -5.362 -8.148 1.00 98.31 204 ARG A CA 1
ATOM 1664 C C . ARG A 1 204 ? -13.445 -5.870 -7.532 1.00 98.31 204 ARG A C 1
ATOM 1666 O O . ARG A 1 204 ? -13.248 -5.659 -6.346 1.00 98.31 204 ARG A O 1
ATOM 1673 N N . LEU A 1 205 ? -12.544 -6.480 -8.303 1.00 97.94 205 LEU A N 1
ATOM 1674 C CA . LEU A 1 205 ? -11.228 -6.884 -7.799 1.00 97.94 205 LEU A CA 1
ATOM 1675 C C . LEU A 1 205 ? -10.461 -5.684 -7.202 1.00 97.94 205 LEU A C 1
ATOM 1677 O O . LEU A 1 205 ? -9.938 -5.777 -6.091 1.00 97.94 205 LEU A O 1
ATOM 1681 N N . PHE A 1 206 ? -10.456 -4.542 -7.898 1.00 97.94 206 PHE A N 1
ATOM 1682 C CA . PHE A 1 206 ? -9.850 -3.294 -7.410 1.00 97.94 206 PHE A CA 1
ATOM 1683 C C . PHE A 1 206 ? -10.688 -2.634 -6.311 1.00 97.94 206 PHE A C 1
ATOM 1685 O O . PHE A 1 206 ? -10.139 -2.138 -5.328 1.00 97.94 206 PHE A O 1
ATOM 1692 N N . GLY A 1 207 ? -12.019 -2.679 -6.425 1.00 98.25 207 GLY A N 1
ATOM 1693 C CA . GLY A 1 207 ? -12.926 -2.223 -5.369 1.00 98.25 207 GLY A CA 1
ATOM 1694 C C . GLY A 1 207 ? -12.705 -2.956 -4.043 1.00 98.25 207 GLY A C 1
ATOM 1695 O O . GLY A 1 207 ? -12.665 -2.333 -2.982 1.00 98.25 207 GLY A O 1
ATOM 1696 N N . ASN A 1 208 ? -12.457 -4.262 -4.100 1.00 98.44 208 ASN A N 1
ATOM 1697 C CA . ASN A 1 208 ? -12.188 -5.082 -2.929 1.00 98.44 208 ASN A CA 1
ATOM 1698 C C . ASN A 1 208 ? -10.836 -4.733 -2.289 1.00 98.44 208 ASN A C 1
ATOM 1700 O O . ASN A 1 208 ? -10.728 -4.715 -1.060 1.00 98.44 208 ASN A O 1
ATOM 1704 N N . ALA A 1 209 ? -9.821 -4.415 -3.098 1.00 97.12 209 ALA A N 1
ATOM 1705 C CA . ALA A 1 209 ? -8.530 -3.947 -2.601 1.00 97.12 209 ALA A CA 1
ATOM 1706 C C . ALA A 1 209 ? -8.639 -2.546 -1.976 1.00 97.12 209 ALA A C 1
ATOM 1708 O O . ALA A 1 209 ? -8.027 -2.287 -0.938 1.00 97.12 209 ALA A O 1
ATOM 1709 N N . LEU A 1 210 ? -9.472 -1.665 -2.545 1.00 97.94 210 LEU A N 1
ATOM 1710 C CA . LEU A 1 210 ? -9.799 -0.372 -1.944 1.00 97.94 210 LEU A CA 1
ATOM 1711 C C . LEU A 1 210 ? -10.504 -0.552 -0.594 1.00 97.94 210 LEU A C 1
ATOM 1713 O O . LEU A 1 210 ? -10.089 0.065 0.379 1.00 97.94 210 LEU A O 1
ATOM 1717 N N . LYS A 1 211 ? -11.507 -1.430 -0.488 1.00 98.31 211 LYS A N 1
ATOM 1718 C CA . LYS A 1 211 ? -12.189 -1.700 0.790 1.00 98.31 211 LYS A CA 1
ATOM 1719 C C . LYS A 1 211 ? -11.221 -2.243 1.849 1.00 98.31 211 LYS A C 1
ATOM 1721 O O . LYS A 1 211 ? -11.277 -1.810 2.998 1.00 98.31 211 LYS A O 1
ATOM 1726 N N . TYR A 1 212 ? -10.286 -3.118 1.469 1.00 97.62 212 TYR A N 1
ATOM 1727 C CA . TYR A 1 212 ? -9.212 -3.556 2.368 1.00 97.62 212 TYR A CA 1
ATOM 1728 C C . TYR A 1 212 ? -8.345 -2.379 2.849 1.00 97.62 212 TYR A C 1
ATOM 1730 O O . TYR A 1 212 ? -8.053 -2.261 4.044 1.00 97.62 212 TYR A O 1
ATOM 1738 N N . ALA A 1 213 ? -7.952 -1.492 1.929 1.00 96.38 213 ALA A N 1
ATOM 1739 C CA . ALA A 1 213 ? -7.192 -0.292 2.256 1.00 96.38 213 ALA A CA 1
ATOM 1740 C C . ALA A 1 213 ? -7.958 0.622 3.224 1.00 96.38 213 ALA A C 1
ATOM 1742 O O . ALA A 1 213 ? -7.387 1.064 4.219 1.00 96.38 213 ALA A O 1
ATOM 1743 N N . GLU A 1 214 ? -9.250 0.852 2.980 1.00 97.75 214 GLU A N 1
ATOM 1744 C CA . GLU A 1 214 ? -10.117 1.652 3.847 1.00 97.75 214 GLU A CA 1
ATOM 1745 C C . GLU A 1 214 ? -10.179 1.077 5.264 1.00 97.75 214 GLU A C 1
ATOM 1747 O O . GLU A 1 214 ? -9.912 1.803 6.216 1.00 97.75 214 GLU A O 1
ATOM 1752 N N . LEU A 1 215 ? -10.481 -0.219 5.412 1.00 98.19 215 LEU A N 1
ATOM 1753 C CA . LEU A 1 215 ? -10.562 -0.881 6.721 1.00 98.19 215 LEU A CA 1
ATOM 1754 C C . LEU A 1 215 ? -9.232 -0.816 7.478 1.00 98.19 215 LEU A C 1
ATOM 1756 O O . LEU A 1 215 ? -9.205 -0.570 8.682 1.00 98.19 215 LEU A O 1
ATOM 1760 N N . THR A 1 216 ? -8.122 -0.991 6.761 1.00 96.38 216 THR A N 1
ATOM 1761 C CA . THR A 1 216 ? -6.778 -0.904 7.339 1.00 96.38 216 THR A CA 1
ATOM 1762 C C . THR A 1 216 ? -6.472 0.509 7.836 1.00 96.38 216 THR A C 1
ATOM 1764 O O . THR A 1 216 ? -6.020 0.677 8.965 1.00 96.38 216 THR A O 1
ATOM 1767 N N . VAL A 1 217 ? -6.742 1.536 7.027 1.00 96.56 217 VAL A N 1
ATOM 1768 C CA . VAL A 1 217 ? -6.457 2.936 7.381 1.00 96.56 217 VAL A CA 1
ATOM 1769 C C . VAL A 1 217 ? -7.375 3.426 8.498 1.00 96.56 217 VAL A C 1
ATOM 1771 O O . VAL A 1 217 ? -6.887 4.050 9.434 1.00 96.56 217 VAL A O 1
ATOM 1774 N N . MET A 1 218 ? -8.662 3.068 8.474 1.00 97.75 218 MET A N 1
ATOM 1775 C CA . MET A 1 218 ? -9.595 3.376 9.567 1.00 97.75 218 MET A CA 1
ATOM 1776 C C . MET A 1 218 ? -9.169 2.728 10.885 1.00 97.75 218 MET A C 1
ATOM 1778 O O . MET A 1 218 ? -9.246 3.364 11.934 1.00 97.75 218 MET A O 1
ATOM 1782 N N . GLY A 1 219 ? -8.660 1.492 10.840 1.00 97.50 219 GLY A N 1
ATOM 1783 C CA . GLY A 1 219 ? -8.081 0.834 12.010 1.00 97.50 219 GLY A CA 1
ATOM 1784 C C . GLY A 1 219 ? -6.917 1.628 12.613 1.00 97.50 219 GLY A C 1
ATOM 1785 O O . GLY A 1 219 ? -6.864 1.812 13.828 1.00 97.50 219 GLY A O 1
ATOM 1786 N N . VAL A 1 220 ? -6.016 2.156 11.777 1.00 96.25 220 VAL A N 1
ATOM 1787 C CA . VAL A 1 220 ? -4.919 3.036 12.225 1.00 96.25 220 VAL A CA 1
ATOM 1788 C C . VAL A 1 220 ? -5.461 4.355 12.791 1.00 96.25 220 VAL A C 1
ATOM 1790 O O . VAL A 1 220 ? -5.033 4.777 13.862 1.00 96.25 220 VAL A O 1
ATOM 1793 N N . GLU A 1 221 ? -6.417 5.000 12.115 1.00 97.75 221 GLU A N 1
ATOM 1794 C CA . GLU A 1 221 ? -7.045 6.253 12.569 1.00 97.75 221 GLU A CA 1
ATOM 1795 C C . GLU A 1 221 ? -7.680 6.107 13.961 1.00 97.75 221 GLU A C 1
ATOM 1797 O O . GLU A 1 221 ? -7.527 7.005 14.795 1.00 97.75 221 GLU A O 1
ATOM 1802 N N . LYS A 1 222 ? -8.331 4.966 14.227 1.00 98.44 222 LYS A N 1
ATOM 1803 C CA . LYS A 1 222 ? -8.927 4.616 15.524 1.00 98.44 222 LYS A CA 1
ATOM 1804 C C . LYS A 1 222 ? -7.878 4.412 16.621 1.00 98.44 222 LYS A C 1
ATOM 1806 O O . LYS A 1 222 ? -8.049 4.927 17.719 1.00 98.44 222 LYS A O 1
ATOM 1811 N N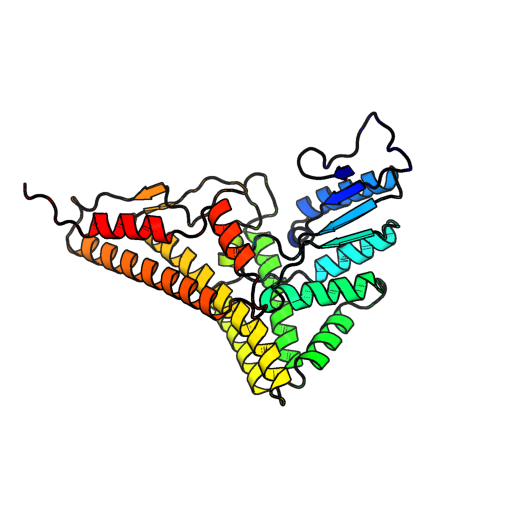 . ILE A 1 223 ? -6.746 3.769 16.324 1.00 98.00 223 ILE A N 1
ATOM 1812 C CA . ILE A 1 223 ? -5.627 3.682 17.284 1.00 98.00 223 ILE A CA 1
ATOM 1813 C C . ILE A 1 223 ? -5.106 5.078 17.646 1.00 98.00 223 ILE A C 1
ATOM 1815 O O . ILE A 1 223 ? -4.929 5.392 18.822 1.00 98.00 223 ILE A O 1
ATOM 1819 N N . LEU A 1 224 ? -4.923 5.947 16.651 1.00 96.94 224 LEU A N 1
ATOM 1820 C CA . LEU A 1 224 ? -4.492 7.324 16.893 1.00 96.94 224 LEU A CA 1
ATOM 1821 C C . LEU A 1 224 ? -5.559 8.147 17.635 1.00 96.94 224 LEU A C 1
ATOM 1823 O O . LEU A 1 224 ? -5.225 9.102 18.330 1.00 96.94 224 LEU A O 1
ATOM 1827 N N . GLU A 1 225 ? -6.845 7.813 17.496 1.00 98.25 225 GLU A N 1
ATOM 1828 C CA . GLU A 1 225 ? -7.921 8.396 18.305 1.00 98.25 225 GLU A CA 1
ATOM 1829 C C . GLU A 1 225 ? -7.778 8.015 19.781 1.00 98.25 225 GLU A C 1
ATOM 1831 O O . GLU A 1 225 ? -7.886 8.895 20.636 1.00 98.25 225 GLU A O 1
ATOM 1836 N N . LEU A 1 226 ? -7.462 6.752 20.086 1.00 98.44 226 LEU A N 1
ATOM 1837 C CA . LEU A 1 226 ? -7.163 6.329 21.456 1.00 98.44 226 LEU A CA 1
ATOM 1838 C C . LEU A 1 226 ? -5.961 7.090 22.033 1.00 98.44 226 LEU A C 1
ATOM 1840 O O . LEU A 1 226 ? -6.025 7.546 23.175 1.00 98.44 226 LEU A O 1
ATOM 1844 N N . GLU A 1 227 ? -4.898 7.276 21.243 1.00 97.69 227 GLU A N 1
ATOM 1845 C CA . GLU A 1 227 ? -3.712 8.028 21.674 1.00 97.69 227 GLU A CA 1
ATOM 1846 C C . GLU A 1 227 ? -4.042 9.498 21.966 1.00 97.69 227 GLU A C 1
ATOM 1848 O O . GLU A 1 227 ? -3.695 10.015 23.027 1.00 97.69 227 GLU A O 1
ATOM 1853 N N . ARG A 1 228 ? -4.782 10.171 21.073 1.00 97.56 228 ARG A N 1
ATOM 1854 C CA . ARG A 1 228 ? -5.204 11.571 21.275 1.00 97.56 228 ARG A CA 1
ATOM 1855 C C . ARG A 1 228 ? -6.068 11.770 22.520 1.00 97.56 228 ARG A C 1
ATOM 1857 O O . ARG A 1 228 ? -6.063 12.858 23.083 1.00 97.56 228 ARG A O 1
ATOM 1864 N N . ASN A 1 229 ? -6.803 10.740 22.939 1.00 97.06 229 ASN A N 1
ATOM 1865 C CA . ASN A 1 229 ? -7.609 10.758 24.161 1.00 97.06 229 ASN A CA 1
ATOM 1866 C C . ASN A 1 229 ? -6.821 10.319 25.412 1.00 97.06 229 ASN A C 1
ATOM 1868 O O . ASN A 1 229 ? -7.413 10.181 26.481 1.00 97.06 229 ASN A O 1
ATOM 1872 N N . GLY A 1 230 ? -5.509 10.079 25.300 1.00 96.31 230 GLY A N 1
ATOM 1873 C CA . GLY A 1 230 ? -4.656 9.661 26.417 1.00 96.31 230 GLY A CA 1
ATOM 1874 C C . GLY A 1 230 ? -4.958 8.255 26.943 1.00 96.31 230 GLY A C 1
ATOM 1875 O O . GLY A 1 230 ? -4.584 7.932 28.066 1.00 96.31 230 GLY A O 1
ATOM 1876 N N . ILE A 1 231 ? -5.659 7.426 26.161 1.00 97.56 231 ILE A N 1
ATOM 1877 C CA . ILE A 1 231 ? -6.030 6.055 26.544 1.00 97.56 231 ILE A CA 1
ATOM 1878 C C . ILE A 1 231 ? -4.835 5.123 26.364 1.00 97.56 231 ILE A C 1
ATOM 1880 O O . ILE A 1 231 ? -4.557 4.284 27.220 1.00 97.56 231 ILE A O 1
ATOM 1884 N N . VAL A 1 232 ? -4.115 5.291 25.255 1.00 97.88 232 VAL A N 1
ATOM 1885 C CA . VAL A 1 232 ? -2.940 4.493 24.900 1.00 97.88 232 VAL A CA 1
ATOM 1886 C C . VAL A 1 232 ? -1.772 5.392 24.533 1.00 97.88 232 VAL A C 1
ATOM 1888 O O . VAL A 1 232 ? -1.961 6.525 24.101 1.00 97.88 232 VAL A O 1
ATOM 1891 N N . GLU A 1 233 ? -0.567 4.859 24.639 1.00 96.50 233 GLU A N 1
ATOM 1892 C CA . GLU A 1 233 ? 0.621 5.417 24.009 1.00 96.50 233 GLU A CA 1
ATOM 1893 C C . GLU A 1 233 ? 1.070 4.463 22.906 1.00 96.50 233 GLU A C 1
ATOM 1895 O O . GLU A 1 233 ? 1.178 3.251 23.130 1.00 96.50 233 GLU A O 1
ATOM 1900 N N . VAL A 1 234 ? 1.325 4.993 21.710 1.00 93.75 234 VAL A N 1
ATOM 1901 C CA . VAL A 1 234 ? 1.819 4.189 20.587 1.00 93.75 234 VAL A CA 1
ATOM 1902 C C . VAL A 1 234 ? 3.321 4.356 20.420 1.00 93.75 234 VAL A C 1
ATOM 1904 O O . VAL A 1 234 ? 3.924 5.338 20.856 1.00 93.75 234 VAL A O 1
ATOM 1907 N N . GLN A 1 235 ? 3.938 3.392 19.751 1.00 88.00 235 GLN A N 1
ATOM 1908 C CA . GLN A 1 235 ? 5.341 3.457 19.401 1.00 88.00 235 GLN A CA 1
ATOM 1909 C C . GLN A 1 235 ? 5.604 4.632 18.454 1.00 88.00 235 GLN A C 1
ATOM 1911 O O . GLN A 1 235 ? 5.140 4.647 17.315 1.00 88.00 235 GLN A O 1
ATOM 1916 N N . LYS A 1 236 ? 6.410 5.590 18.924 1.00 79.19 236 LYS A N 1
ATOM 1917 C CA . LYS A 1 236 ? 6.855 6.759 18.143 1.00 79.19 236 LYS A CA 1
ATOM 1918 C C . LYS A 1 236 ? 8.221 6.567 17.495 1.00 79.19 236 LYS A C 1
ATOM 1920 O O . LYS A 1 236 ? 8.616 7.384 16.668 1.00 79.19 236 LYS A O 1
ATOM 1925 N N . ALA A 1 237 ? 8.953 5.519 17.886 1.00 69.00 237 ALA A N 1
ATOM 1926 C CA . ALA A 1 237 ? 10.248 5.244 17.288 1.00 69.00 237 ALA A CA 1
ATOM 1927 C C . ALA A 1 237 ? 10.103 4.815 15.831 1.00 69.00 237 ALA A C 1
ATOM 1929 O O . ALA A 1 237 ? 9.079 4.303 15.376 1.00 69.00 237 ALA A O 1
ATOM 1930 N N . THR A 1 238 ? 11.195 5.013 15.128 1.00 65.38 238 THR A N 1
ATOM 1931 C CA . THR A 1 238 ? 11.281 4.985 13.690 1.00 65.38 238 THR A CA 1
ATOM 1932 C C . THR A 1 238 ? 12.096 3.778 13.227 1.00 65.38 238 THR A C 1
ATOM 1934 O O . THR A 1 238 ? 12.960 3.270 13.941 1.00 65.38 238 THR A O 1
ATOM 1937 N N . GLY A 1 239 ? 11.762 3.238 12.057 1.00 68.44 239 GLY A N 1
ATOM 1938 C CA . GLY A 1 239 ? 12.425 2.076 11.471 1.00 68.44 239 GLY A CA 1
ATOM 1939 C C . GLY A 1 239 ? 11.475 1.046 10.873 1.00 68.44 239 GLY A C 1
ATOM 1940 O O . GLY A 1 239 ? 10.254 1.127 10.972 1.00 68.44 239 GLY A O 1
ATOM 1941 N N . ILE A 1 240 ? 12.059 0.037 10.224 1.00 69.31 240 ILE A N 1
ATOM 1942 C CA . ILE A 1 240 ? 11.317 -0.980 9.462 1.00 69.31 240 ILE A CA 1
ATOM 1943 C C . ILE A 1 240 ? 10.386 -1.850 10.324 1.00 69.31 240 ILE A C 1
ATOM 1945 O O . ILE A 1 240 ? 9.447 -2.429 9.795 1.00 69.31 240 ILE A O 1
ATOM 1949 N N . SER A 1 241 ? 10.649 -1.957 11.629 1.00 72.69 241 SER A N 1
ATOM 1950 C CA . SER A 1 241 ? 9.925 -2.839 12.558 1.00 72.69 241 SER A CA 1
ATOM 1951 C C . SER A 1 241 ? 8.915 -2.107 13.448 1.00 72.69 241 SER A C 1
ATOM 1953 O O . SER A 1 241 ? 8.350 -2.723 14.359 1.00 72.69 241 SER A O 1
ATOM 1955 N N . PHE A 1 242 ? 8.714 -0.807 13.229 1.00 76.31 242 PHE A N 1
ATOM 1956 C CA . PHE A 1 242 ? 7.859 0.035 14.060 1.00 76.31 242 PHE A CA 1
ATOM 1957 C C . PHE A 1 242 ? 6.640 0.531 13.283 1.00 76.31 242 PHE A C 1
ATOM 1959 O O . PHE A 1 242 ? 6.686 0.739 12.070 1.00 76.31 242 PHE A O 1
ATOM 1966 N N . SER A 1 243 ? 5.526 0.673 13.995 1.00 83.31 243 SER A N 1
ATOM 1967 C CA . SER A 1 243 ? 4.236 1.065 13.435 1.00 83.31 243 SER A CA 1
ATOM 1968 C C . SER A 1 243 ? 3.449 1.860 14.468 1.00 83.31 243 SER A C 1
ATOM 1970 O O . SER A 1 243 ? 3.449 1.507 15.645 1.00 83.31 243 SER A O 1
ATOM 1972 N N . LEU A 1 244 ? 2.680 2.844 13.996 1.00 86.56 244 LEU A N 1
ATOM 1973 C CA . LEU A 1 244 ? 1.714 3.616 14.790 1.00 86.56 244 LEU A CA 1
ATOM 1974 C C . LEU A 1 244 ? 0.576 2.764 15.382 1.00 86.56 244 LEU A C 1
ATOM 1976 O O . LEU A 1 244 ? -0.250 3.263 16.134 1.00 86.56 244 LEU A O 1
ATOM 1980 N N . THR A 1 245 ? 0.508 1.482 15.028 1.00 92.19 245 THR A N 1
ATOM 1981 C CA . THR A 1 245 ? -0.433 0.517 15.608 1.00 92.19 245 THR A CA 1
ATOM 1982 C C . THR A 1 245 ? 0.128 -0.232 16.816 1.00 92.19 245 THR A C 1
ATOM 1984 O O . THR A 1 245 ? -0.622 -0.907 17.514 1.00 92.19 245 THR A O 1
ATOM 1987 N N . GLN A 1 246 ? 1.430 -0.130 17.092 1.00 92.75 246 GLN A N 1
ATOM 1988 C CA . GLN A 1 246 ? 2.045 -0.784 18.245 1.00 92.75 246 GLN A CA 1
ATOM 1989 C C . GLN A 1 246 ? 1.758 0.034 19.505 1.00 92.75 246 GLN A C 1
ATOM 1991 O O . GLN A 1 246 ? 2.345 1.093 19.697 1.00 92.75 246 GLN A O 1
ATOM 1996 N N . ILE A 1 247 ? 0.873 -0.460 20.367 1.00 95.19 247 ILE A N 1
ATOM 1997 C CA . ILE A 1 247 ? 0.577 0.162 21.663 1.00 95.19 247 ILE A CA 1
ATOM 1998 C C . ILE A 1 247 ? 1.643 -0.264 22.680 1.00 95.19 247 ILE A C 1
ATOM 2000 O O . ILE A 1 247 ? 1.768 -1.454 22.981 1.00 95.19 247 ILE A O 1
ATOM 2004 N N . VAL A 1 248 ? 2.394 0.698 23.221 1.00 94.94 248 VAL A N 1
ATOM 2005 C CA . VAL A 1 248 ? 3.484 0.452 24.182 1.00 94.94 248 VAL A CA 1
ATOM 2006 C C . VAL A 1 248 ? 3.022 0.554 25.632 1.00 94.94 248 VAL A C 1
ATOM 2008 O O . VAL A 1 248 ? 3.486 -0.206 26.478 1.00 94.94 248 VAL A O 1
ATOM 2011 N N . SER A 1 249 ? 2.057 1.426 25.919 1.00 95.94 249 SER A N 1
ATOM 2012 C CA . SER A 1 249 ? 1.481 1.601 27.252 1.00 95.94 249 SER A CA 1
ATOM 2013 C C . SER A 1 249 ? 0.006 2.013 27.151 1.00 95.94 249 SER A C 1
ATOM 2015 O O . SER A 1 249 ? -0.482 2.362 26.074 1.00 95.94 249 SER A O 1
ATOM 2017 N N . PHE A 1 250 ? -0.732 1.912 28.255 1.00 96.94 250 PHE A N 1
ATOM 2018 C CA . PHE A 1 250 ? -2.101 2.416 28.367 1.00 96.94 250 PHE A CA 1
ATOM 2019 C C . PHE A 1 250 ? -2.326 2.988 29.765 1.00 96.94 250 PHE A C 1
ATOM 2021 O O . PHE A 1 250 ? -1.698 2.543 30.728 1.00 96.94 250 PHE A O 1
ATOM 2028 N N . ALA A 1 251 ? -3.191 3.993 29.871 1.00 95.25 251 ALA A N 1
ATOM 2029 C CA . ALA A 1 251 ? -3.438 4.687 31.130 1.00 95.25 251 ALA A CA 1
ATOM 2030 C C . ALA A 1 251 ? -4.280 3.841 32.097 1.00 95.25 251 ALA A C 1
ATOM 2032 O O . ALA A 1 251 ? -5.184 3.124 31.663 1.00 95.25 251 ALA A O 1
ATOM 2033 N N . ASP A 1 252 ? -4.020 3.976 33.402 1.00 92.31 252 ASP A N 1
ATOM 2034 C CA . ASP A 1 252 ? -4.887 3.445 34.459 1.00 92.31 252 ASP A CA 1
ATOM 2035 C C . ASP A 1 252 ? -6.138 4.336 34.603 1.00 92.31 252 ASP A C 1
ATOM 2037 O O . ASP A 1 252 ? -6.019 5.506 34.991 1.00 92.31 252 ASP A O 1
ATOM 2041 N N . PRO A 1 253 ? -7.348 3.815 34.317 1.00 89.25 253 PRO A N 1
ATOM 2042 C CA . PRO A 1 253 ? -8.569 4.608 34.366 1.00 89.25 253 PRO A CA 1
ATOM 2043 C C . PRO A 1 253 ? -9.099 4.841 35.790 1.00 89.25 253 PRO A C 1
ATOM 2045 O O . PRO A 1 253 ? -10.092 5.554 35.948 1.00 89.25 253 PRO A O 1
ATOM 2048 N N . SER A 1 254 ? -8.501 4.255 36.836 1.00 87.06 254 SER A N 1
ATOM 2049 C CA . SER A 1 254 ? -9.044 4.267 38.208 1.00 87.06 254 SER A CA 1
ATOM 2050 C C . SER A 1 254 ? -9.284 5.679 38.757 1.00 87.06 254 SER A C 1
ATOM 2052 O O . SER A 1 254 ? -10.283 5.916 39.436 1.00 87.06 254 SER A O 1
ATOM 2054 N N . GLY A 1 255 ? -8.414 6.632 38.410 1.00 87.44 255 GLY A N 1
ATOM 2055 C CA . GLY A 1 255 ? -8.524 8.037 38.819 1.00 87.44 255 GLY A CA 1
ATOM 2056 C C . GLY A 1 255 ? -9.393 8.920 37.914 1.00 87.44 255 GLY A C 1
ATOM 2057 O O . GLY A 1 255 ? -9.557 10.103 38.202 1.00 87.44 255 GLY A O 1
ATOM 2058 N N . TRP A 1 256 ? -9.928 8.396 36.808 1.00 92.38 256 TRP A N 1
ATOM 2059 C CA . TRP A 1 256 ? -10.649 9.207 35.821 1.00 92.38 256 TRP A CA 1
ATOM 2060 C C . TRP A 1 256 ? -12.108 9.462 36.223 1.00 92.38 256 TRP A C 1
ATOM 2062 O O . TRP A 1 256 ? -12.736 8.589 36.824 1.00 92.38 256 TRP A O 1
ATOM 2072 N N . PRO A 1 257 ? -12.716 10.600 35.841 1.00 94.06 257 PRO A N 1
ATOM 2073 C CA . PRO A 1 257 ? -14.158 10.810 35.954 1.00 94.06 257 PRO A CA 1
ATOM 2074 C C . PRO A 1 257 ? -14.967 9.701 35.265 1.00 94.06 257 PRO A C 1
ATOM 2076 O O . PRO A 1 257 ? -14.560 9.167 34.232 1.00 94.06 257 PRO A O 1
ATOM 2079 N N . ALA A 1 258 ? -16.155 9.383 35.791 1.00 91.00 258 ALA A N 1
ATOM 2080 C CA . ALA A 1 258 ? -16.997 8.304 35.261 1.00 91.00 258 ALA A CA 1
ATOM 2081 C C . ALA A 1 258 ? -17.311 8.465 33.762 1.00 91.00 258 ALA A C 1
ATOM 2083 O O . ALA A 1 258 ? -17.141 7.511 33.006 1.00 91.00 258 ALA A O 1
ATOM 2084 N N . ALA A 1 259 ? -17.660 9.682 33.329 1.00 93.06 259 ALA A N 1
ATOM 2085 C CA . ALA A 1 259 ? -17.924 9.994 31.924 1.00 93.06 259 ALA A CA 1
ATOM 2086 C C . ALA A 1 259 ? -16.691 9.777 31.024 1.00 93.06 259 ALA A C 1
ATOM 2088 O O . ALA A 1 259 ? -16.816 9.284 29.905 1.00 93.06 259 ALA A O 1
ATOM 2089 N N . GLN A 1 260 ? -15.486 10.086 31.519 1.00 93.56 260 GLN A N 1
ATOM 2090 C CA . GLN A 1 260 ? -14.245 9.842 30.778 1.00 93.56 260 GLN A CA 1
ATOM 2091 C C . GLN A 1 260 ? -13.972 8.339 30.636 1.00 93.56 260 GLN A C 1
ATOM 2093 O O . GLN A 1 260 ? -13.602 7.889 29.553 1.00 93.56 260 GLN A O 1
ATOM 2098 N N . ARG A 1 261 ? -14.202 7.547 31.694 1.00 92.44 261 ARG A N 1
ATOM 2099 C CA . ARG A 1 261 ? -14.074 6.078 31.639 1.00 92.44 261 ARG A CA 1
ATOM 2100 C C . ARG A 1 261 ? -15.067 5.447 30.668 1.00 92.44 261 ARG A C 1
ATOM 2102 O O . ARG A 1 261 ? -14.698 4.546 29.922 1.00 92.44 261 ARG A O 1
ATOM 2109 N N . GLU A 1 262 ? -16.312 5.913 30.672 1.00 93.50 262 GLU A N 1
ATOM 2110 C CA . GLU A 1 262 ? -17.347 5.442 29.751 1.00 93.50 262 GLU A CA 1
ATOM 2111 C C . GLU A 1 262 ? -16.988 5.763 28.296 1.00 93.50 262 GLU A C 1
ATOM 2113 O O . GLU A 1 262 ? -17.005 4.873 27.445 1.00 93.50 262 GLU A O 1
ATOM 2118 N N . ASN A 1 263 ? -16.557 6.999 28.024 1.00 95.50 263 ASN A N 1
ATOM 2119 C CA . ASN A 1 263 ? -16.084 7.386 26.698 1.00 95.50 263 ASN A CA 1
ATOM 2120 C C . ASN A 1 263 ? -14.873 6.551 26.248 1.00 95.50 263 ASN A C 1
ATOM 2122 O O . ASN A 1 263 ? -14.829 6.109 25.103 1.00 95.50 263 ASN A O 1
ATOM 2126 N N . ALA A 1 264 ? -13.917 6.285 27.143 1.00 96.50 264 ALA A N 1
ATOM 2127 C CA . ALA A 1 264 ? -12.758 5.454 26.832 1.00 96.50 264 ALA A CA 1
ATOM 2128 C C . ALA A 1 264 ? -13.155 4.014 26.477 1.00 96.50 264 ALA A C 1
ATOM 2130 O O . ALA A 1 264 ? -12.709 3.501 25.453 1.00 96.50 264 ALA A O 1
ATOM 2131 N N . ARG A 1 265 ? -14.054 3.392 27.256 1.00 95.94 265 ARG A N 1
ATOM 2132 C CA . ARG A 1 265 ? -14.602 2.058 26.948 1.00 95.94 265 ARG A CA 1
ATOM 2133 C C . ARG A 1 265 ? -15.302 2.029 25.589 1.00 95.94 265 ARG A C 1
ATOM 2135 O O . ARG A 1 265 ? -15.064 1.113 24.807 1.00 95.94 265 ARG A O 1
ATOM 2142 N N . ARG A 1 266 ? -16.111 3.049 25.271 1.00 97.31 266 ARG A N 1
ATOM 2143 C CA . ARG A 1 266 ? -16.758 3.175 23.953 1.00 97.31 266 ARG A CA 1
ATOM 2144 C C . ARG A 1 266 ? -15.724 3.213 22.825 1.00 97.31 266 ARG A C 1
ATOM 2146 O O . ARG A 1 266 ? -15.838 2.447 21.874 1.00 97.31 266 ARG A O 1
ATOM 2153 N N . LEU A 1 267 ? -14.705 4.068 22.938 1.00 98.38 267 LEU A N 1
ATOM 2154 C CA . LEU A 1 267 ? -13.663 4.207 21.916 1.00 98.38 267 LEU A CA 1
ATOM 2155 C C . LEU A 1 267 ? -12.832 2.926 21.744 1.00 98.38 267 LEU A C 1
ATOM 2157 O O . LEU A 1 267 ? -12.513 2.555 20.612 1.00 98.38 267 LEU A O 1
ATOM 2161 N N . ILE A 1 268 ? -12.503 2.231 22.839 1.00 98.44 268 ILE A N 1
ATOM 2162 C CA . ILE A 1 268 ? -11.815 0.931 22.799 1.00 98.44 268 ILE A CA 1
ATOM 2163 C C . ILE A 1 268 ? -12.678 -0.095 22.052 1.00 98.44 268 ILE A C 1
ATOM 2165 O O . ILE A 1 268 ? -12.194 -0.714 21.103 1.00 98.44 268 ILE A O 1
ATOM 2169 N N . GLY A 1 269 ? -13.961 -0.215 22.408 1.00 98.25 269 GLY A N 1
ATOM 2170 C CA . GLY A 1 269 ? -14.900 -1.133 21.759 1.00 98.25 269 GLY A CA 1
ATOM 2171 C C . GLY A 1 269 ? -15.072 -0.861 20.261 1.00 98.25 269 GLY A C 1
ATOM 2172 O O . GLY A 1 269 ? -14.993 -1.784 19.452 1.00 98.25 269 GLY A O 1
ATOM 2173 N N . GLU A 1 270 ? -15.220 0.406 19.864 1.00 98.50 270 GLU A N 1
ATOM 2174 C CA . GLU A 1 270 ? -15.268 0.806 18.449 1.00 98.50 270 GLU A CA 1
ATOM 2175 C C . GLU A 1 270 ? -13.976 0.460 17.701 1.00 98.50 270 GLU A C 1
ATOM 2177 O O . GLU A 1 270 ? -14.014 0.009 16.554 1.00 98.50 270 GLU A O 1
ATOM 2182 N N . THR A 1 271 ? -12.824 0.656 18.347 1.00 98.69 271 THR A N 1
ATOM 2183 C CA . THR A 1 271 ? -11.518 0.340 17.759 1.00 98.69 271 THR A CA 1
ATOM 2184 C C . THR A 1 271 ? -11.369 -1.166 17.550 1.00 98.69 271 THR A C 1
ATOM 2186 O O . THR A 1 271 ? -10.968 -1.590 16.467 1.00 98.69 271 THR A O 1
ATOM 2189 N N . ILE A 1 272 ? -11.746 -1.985 18.537 1.00 98.75 272 ILE A N 1
ATOM 2190 C CA . ILE A 1 272 ? -11.762 -3.449 18.410 1.00 98.75 272 ILE A CA 1
ATOM 2191 C C . ILE A 1 272 ? -12.682 -3.870 17.264 1.00 98.75 272 ILE A C 1
ATOM 2193 O O . ILE A 1 272 ? -12.245 -4.604 16.380 1.00 98.75 272 ILE A O 1
ATOM 2197 N N . ALA A 1 273 ? -13.915 -3.357 17.223 1.00 98.62 273 ALA A N 1
ATOM 2198 C CA . ALA A 1 273 ? -14.884 -3.701 16.185 1.00 98.62 273 ALA A CA 1
ATOM 2199 C C . ALA A 1 273 ? -14.369 -3.383 14.769 1.00 98.62 273 ALA A C 1
ATOM 2201 O O . ALA A 1 273 ? -14.530 -4.204 13.862 1.00 98.62 273 ALA A O 1
ATOM 2202 N N . GLN A 1 274 ? -13.696 -2.240 14.584 1.00 98.62 274 GLN A N 1
ATOM 2203 C CA . GLN A 1 274 ? -13.089 -1.851 13.306 1.00 98.62 274 GLN A CA 1
ATOM 2204 C C . GLN A 1 274 ? -11.991 -2.827 12.859 1.00 98.62 274 GLN A C 1
ATOM 2206 O O . GLN A 1 274 ? -11.921 -3.190 11.679 1.00 98.62 274 GLN A O 1
ATOM 2211 N N . TRP A 1 275 ? -11.123 -3.252 13.778 1.00 98.38 275 TRP A N 1
ATOM 2212 C CA . TRP A 1 275 ? -10.064 -4.211 13.468 1.00 98.38 275 TRP A CA 1
ATOM 2213 C C . TRP A 1 275 ? -10.612 -5.625 13.246 1.00 98.38 275 TRP A C 1
ATOM 2215 O O . TRP A 1 275 ? -10.147 -6.324 12.352 1.00 98.38 275 TRP A O 1
ATOM 2225 N N . GLU A 1 276 ? -11.648 -6.038 13.974 1.00 98.56 276 GLU A N 1
ATOM 2226 C CA . GLU A 1 276 ? -12.313 -7.320 13.724 1.00 98.56 276 GLU A CA 1
ATOM 2227 C C . GLU A 1 276 ? -13.084 -7.332 12.393 1.00 98.56 276 GLU A C 1
ATOM 2229 O O . GLU A 1 276 ? -13.109 -8.360 11.718 1.00 98.56 276 GLU A O 1
ATOM 2234 N N . GLU A 1 277 ? -13.680 -6.209 11.966 1.00 98.69 277 GLU A N 1
ATOM 2235 C CA . GLU A 1 277 ? -14.260 -6.085 10.618 1.00 98.69 277 GLU A CA 1
ATOM 2236 C C . GLU A 1 277 ? -13.188 -6.281 9.546 1.00 98.69 277 GLU A C 1
ATOM 2238 O O . GLU A 1 277 ? -13.409 -7.013 8.581 1.00 98.69 277 GLU A O 1
ATOM 2243 N N . ARG A 1 278 ? -12.011 -5.678 9.737 1.00 97.94 278 ARG A N 1
ATOM 2244 C CA . ARG A 1 278 ? -10.867 -5.870 8.845 1.00 97.94 278 ARG A CA 1
ATOM 2245 C C . ARG A 1 278 ? -10.441 -7.337 8.764 1.00 97.94 278 ARG A C 1
ATOM 2247 O O . ARG A 1 278 ? -10.225 -7.823 7.656 1.00 97.94 278 ARG A O 1
ATOM 2254 N N . GLU A 1 279 ? -10.348 -8.041 9.891 1.00 97.88 279 GLU A N 1
ATOM 2255 C CA . GLU A 1 279 ? -9.970 -9.461 9.898 1.00 97.88 279 GLU A CA 1
ATOM 2256 C C . GLU A 1 279 ? -11.012 -10.346 9.215 1.00 97.88 279 GLU A C 1
ATOM 2258 O O . GLU A 1 279 ? -10.658 -11.144 8.347 1.00 97.88 279 GLU A O 1
ATOM 2263 N N . ARG A 1 280 ? -12.304 -10.141 9.507 1.00 98.50 280 ARG A N 1
ATOM 2264 C CA . ARG A 1 280 ? -13.385 -10.844 8.796 1.00 98.50 280 ARG A CA 1
ATOM 2265 C C . ARG A 1 280 ? -13.332 -10.579 7.294 1.00 98.50 280 ARG A C 1
ATOM 2267 O O . ARG A 1 280 ? -13.576 -11.478 6.492 1.00 98.50 280 ARG A O 1
ATOM 2274 N N . TYR A 1 281 ? -13.006 -9.348 6.903 1.00 98.44 281 TYR A N 1
ATOM 2275 C CA . TYR A 1 281 ? -12.877 -8.993 5.499 1.00 98.44 281 TYR A CA 1
ATOM 2276 C C . TYR A 1 281 ? -11.676 -9.678 4.837 1.00 98.44 281 TYR A C 1
ATOM 2278 O O . TYR A 1 281 ? -11.827 -10.208 3.738 1.00 98.44 281 TYR A O 1
ATOM 2286 N N . LEU A 1 282 ? -10.520 -9.735 5.507 1.00 96.56 282 LEU A N 1
ATOM 2287 C CA . LEU A 1 282 ? -9.347 -10.486 5.049 1.00 96.56 282 LEU A CA 1
ATOM 2288 C C . LEU A 1 282 ? -9.667 -11.964 4.803 1.00 96.56 282 LEU A C 1
ATOM 2290 O O . LEU A 1 282 ? -9.326 -12.487 3.742 1.00 96.56 282 LEU A O 1
ATOM 2294 N N . ASP A 1 283 ? -10.367 -12.610 5.739 1.00 97.56 283 ASP A N 1
ATOM 2295 C CA . ASP A 1 283 ? -10.819 -13.995 5.573 1.00 97.56 283 ASP A CA 1
ATOM 2296 C C . ASP A 1 283 ? -11.749 -14.127 4.355 1.00 97.56 283 ASP A C 1
ATOM 2298 O O . ASP A 1 283 ? -11.610 -15.052 3.555 1.00 97.56 283 ASP A O 1
ATOM 2302 N N . SER A 1 284 ? -12.653 -13.159 4.160 1.00 97.81 284 SER A N 1
ATOM 2303 C CA . SER A 1 284 ? -13.624 -13.179 3.060 1.00 97.81 284 SER A CA 1
ATOM 2304 C C . SER A 1 284 ? -13.013 -13.037 1.663 1.00 97.81 284 SER A C 1
ATOM 2306 O O . SER A 1 284 ? -13.656 -13.440 0.698 1.00 97.81 284 SER A O 1
ATOM 2308 N N . ILE A 1 285 ? -11.801 -12.479 1.537 1.00 96.38 285 ILE A N 1
ATOM 2309 C CA . ILE A 1 285 ? -11.109 -12.257 0.252 1.00 96.38 285 ILE A CA 1
ATOM 2310 C C . ILE A 1 285 ? -9.933 -13.217 0.019 1.00 96.38 285 ILE A C 1
ATOM 2312 O O . ILE A 1 285 ? -9.222 -13.094 -0.985 1.00 96.38 285 ILE A O 1
ATOM 2316 N N . GLN A 1 286 ? -9.704 -14.172 0.925 1.00 95.94 286 GLN A N 1
ATOM 2317 C CA . GLN A 1 286 ? -8.599 -15.121 0.817 1.00 95.94 286 GLN A CA 1
ATOM 2318 C C . GLN A 1 286 ? -8.677 -15.936 -0.483 1.00 95.94 286 GLN A C 1
ATOM 2320 O O . GLN A 1 286 ? -9.728 -16.456 -0.851 1.00 95.94 286 GLN A O 1
ATOM 2325 N N . GLY A 1 287 ? -7.546 -16.040 -1.190 1.00 94.38 287 GLY A N 1
ATOM 2326 C CA . GLY A 1 287 ? -7.441 -16.785 -2.451 1.00 94.38 287 GLY A CA 1
ATOM 2327 C C . GLY A 1 287 ? -8.108 -16.113 -3.658 1.00 94.38 287 GLY A C 1
ATOM 2328 O O . GLY A 1 287 ? -8.113 -16.687 -4.741 1.00 94.38 287 GLY A O 1
ATOM 2329 N N . GLN A 1 288 ? -8.651 -14.898 -3.512 1.00 95.38 288 GLN A N 1
ATOM 2330 C CA . GLN A 1 288 ? -9.306 -14.167 -4.609 1.00 95.38 288 GLN A CA 1
ATOM 2331 C C . GLN A 1 288 ? -8.363 -13.212 -5.352 1.00 95.38 288 GLN A C 1
ATOM 2333 O O . GLN A 1 288 ? -8.809 -12.390 -6.150 1.00 95.38 288 GLN A O 1
ATOM 2338 N N . CYS A 1 289 ? -7.061 -13.275 -5.060 1.00 93.88 289 CYS A N 1
ATOM 2339 C CA . CYS A 1 289 ? -6.028 -12.418 -5.642 1.00 93.88 289 CYS A CA 1
ATOM 2340 C C . CYS A 1 289 ? -6.252 -10.898 -5.454 1.00 93.88 289 CYS A C 1
ATOM 2342 O O . CYS A 1 289 ? -5.679 -10.085 -6.183 1.00 93.88 289 CYS A O 1
ATOM 2344 N N . VAL A 1 290 ? -7.101 -10.497 -4.499 1.00 95.31 290 VAL A N 1
ATOM 2345 C CA . VAL A 1 290 ? -7.343 -9.087 -4.145 1.00 95.31 290 VAL A CA 1
ATOM 2346 C C . VAL A 1 290 ? -6.082 -8.514 -3.501 1.00 95.31 290 VAL A C 1
ATOM 2348 O O . VAL A 1 290 ? -5.498 -7.547 -3.991 1.00 95.31 290 VAL A O 1
ATOM 2351 N N . ILE A 1 291 ? -5.647 -9.174 -2.431 1.00 93.38 291 ILE A N 1
ATOM 2352 C CA . ILE A 1 291 ? -4.341 -9.043 -1.798 1.00 93.38 291 ILE A CA 1
ATOM 2353 C C . ILE A 1 291 ? -3.828 -10.451 -1.476 1.00 93.38 291 ILE A C 1
ATOM 2355 O O . ILE A 1 291 ? -4.622 -11.381 -1.308 1.00 93.38 291 ILE A O 1
ATOM 2359 N N . ASP A 1 292 ? -2.520 -10.591 -1.295 1.00 92.75 292 ASP A N 1
ATOM 2360 C CA . ASP A 1 292 ? -1.926 -11.821 -0.778 1.00 92.75 292 ASP A CA 1
ATOM 2361 C C . ASP A 1 292 ? -2.149 -11.895 0.743 1.00 92.75 292 ASP A C 1
ATOM 2363 O O . ASP A 1 292 ? -1.359 -11.375 1.535 1.00 92.75 292 ASP A O 1
ATOM 2367 N N . VAL A 1 293 ? -3.258 -12.517 1.159 1.00 94.06 293 VAL A N 1
ATOM 2368 C CA . VAL A 1 293 ? -3.673 -12.609 2.574 1.00 94.06 293 VAL A CA 1
ATOM 2369 C C . VAL A 1 293 ? -2.631 -13.339 3.428 1.00 94.06 293 VAL A C 1
ATOM 2371 O O . VAL A 1 293 ? -2.391 -12.962 4.578 1.00 94.06 293 VAL A O 1
ATOM 2374 N N . ARG A 1 294 ? -1.949 -14.351 2.876 1.00 92.12 294 ARG A N 1
ATOM 2375 C CA . ARG A 1 294 ? -0.894 -15.081 3.594 1.00 92.12 294 ARG A CA 1
ATOM 2376 C C . ARG A 1 294 ? 0.314 -14.177 3.845 1.00 92.12 294 ARG A C 1
ATOM 2378 O O . ARG A 1 294 ? 0.840 -14.128 4.962 1.00 92.12 294 ARG A O 1
ATOM 2385 N N . SER A 1 295 ? 0.749 -13.446 2.822 1.00 90.25 295 SER A N 1
ATOM 2386 C CA . SER A 1 295 ? 1.824 -12.459 2.928 1.00 90.25 295 SER A CA 1
ATOM 2387 C C . SER A 1 295 ? 1.448 -11.316 3.870 1.00 90.25 295 SER A C 1
ATOM 2389 O O . SER A 1 295 ? 2.273 -10.913 4.693 1.00 90.25 295 SER A O 1
ATOM 2391 N N . ALA A 1 296 ? 0.196 -10.849 3.829 1.00 91.62 296 ALA A N 1
ATOM 2392 C CA . ALA A 1 296 ? -0.333 -9.855 4.754 1.00 91.62 296 ALA A CA 1
ATOM 2393 C C . ALA A 1 296 ? -0.198 -10.327 6.203 1.00 91.62 296 ALA A C 1
ATOM 2395 O O . ALA A 1 296 ? 0.533 -9.705 6.968 1.00 91.62 296 ALA A O 1
ATOM 2396 N N . ARG A 1 297 ? -0.777 -11.481 6.555 1.00 92.94 297 ARG A N 1
ATOM 2397 C CA . ARG A 1 297 ? -0.732 -12.020 7.926 1.00 92.94 297 ARG A CA 1
ATOM 2398 C C . ARG A 1 297 ? 0.685 -12.282 8.425 1.00 92.94 297 ARG A C 1
ATOM 2400 O O . ARG A 1 297 ? 1.035 -11.894 9.536 1.00 92.94 297 ARG A O 1
ATOM 2407 N N . SER A 1 298 ? 1.530 -12.900 7.599 1.00 90.81 298 SER A N 1
ATOM 2408 C CA . SER A 1 298 ? 2.929 -13.155 7.977 1.00 90.81 298 SER A CA 1
ATOM 2409 C C . SER A 1 298 ? 3.714 -11.859 8.204 1.00 90.81 298 SER A C 1
ATOM 2411 O O . SER A 1 298 ? 4.499 -11.756 9.150 1.00 90.81 298 SER A O 1
ATOM 2413 N N . SER A 1 299 ? 3.464 -10.844 7.377 1.00 88.19 299 SER A N 1
ATOM 2414 C CA . SER A 1 299 ? 4.054 -9.520 7.537 1.00 88.19 299 SER A CA 1
ATOM 2415 C C . SER A 1 299 ? 3.525 -8.835 8.802 1.00 88.19 299 SER A C 1
ATOM 2417 O O . SER A 1 299 ? 4.314 -8.297 9.567 1.00 88.19 299 SER A O 1
ATOM 2419 N N . GLU A 1 300 ? 2.228 -8.905 9.096 1.00 90.19 300 GLU A N 1
ATOM 2420 C CA . GLU A 1 300 ? 1.660 -8.306 10.310 1.00 90.19 300 GLU A CA 1
ATOM 2421 C C . GLU A 1 300 ? 2.275 -8.854 11.590 1.00 90.19 300 GLU A C 1
ATOM 2423 O O . GLU A 1 300 ? 2.545 -8.074 12.500 1.00 90.19 300 GLU A O 1
ATOM 2428 N N . VAL A 1 301 ? 2.545 -10.160 11.647 1.00 89.12 301 VAL A N 1
ATOM 2429 C CA . VAL A 1 301 ? 3.268 -10.773 12.769 1.00 89.12 301 VAL A CA 1
ATOM 2430 C C . VAL A 1 301 ? 4.684 -10.206 12.853 1.00 89.12 301 VAL A C 1
ATOM 2432 O O . VAL A 1 301 ? 5.102 -9.728 13.907 1.00 89.12 301 VAL A O 1
ATOM 2435 N N . ARG A 1 302 ? 5.415 -10.193 11.730 1.00 85.81 302 ARG A N 1
ATOM 2436 C CA . ARG A 1 302 ? 6.798 -9.696 11.669 1.00 85.81 302 ARG A CA 1
ATOM 2437 C C . ARG A 1 302 ? 6.920 -8.233 12.099 1.00 85.81 302 ARG A C 1
ATOM 2439 O O . ARG A 1 302 ? 7.884 -7.870 12.769 1.00 85.81 302 ARG A O 1
ATOM 2446 N N . TYR A 1 303 ? 5.963 -7.404 11.700 1.00 84.88 303 TYR A N 1
ATOM 2447 C CA . TYR A 1 303 ? 5.965 -5.961 11.929 1.00 84.88 303 TYR A CA 1
ATOM 2448 C C . TYR A 1 303 ? 5.084 -5.540 13.111 1.00 84.88 303 TYR A C 1
ATOM 2450 O O . TYR A 1 303 ? 4.963 -4.347 13.389 1.00 84.88 303 TYR A O 1
ATOM 2458 N N . ARG A 1 304 ? 4.491 -6.507 13.828 1.00 88.81 304 ARG A N 1
ATOM 2459 C CA . ARG A 1 304 ? 3.551 -6.308 14.946 1.00 88.81 304 ARG A CA 1
ATOM 2460 C C . ARG A 1 304 ? 2.493 -5.252 14.608 1.00 88.81 304 ARG A C 1
ATOM 2462 O O . ARG A 1 304 ? 2.277 -4.307 15.360 1.00 88.81 304 ARG A O 1
ATOM 2469 N N . PHE A 1 305 ? 1.913 -5.366 13.414 1.00 91.75 305 PHE A N 1
ATOM 2470 C CA . PHE A 1 305 ? 1.008 -4.353 12.874 1.00 91.75 305 PHE A CA 1
ATOM 2471 C C . PHE A 1 305 ? -0.417 -4.494 13.413 1.00 91.75 305 PHE A C 1
ATOM 2473 O O . PHE A 1 305 ? -1.069 -3.482 13.646 1.00 91.75 305 PHE A O 1
ATOM 2480 N N . ASN A 1 306 ? -0.900 -5.721 13.609 1.00 94.50 306 ASN A N 1
ATOM 2481 C CA . ASN A 1 306 ? -2.254 -5.977 14.091 1.00 94.50 306 ASN A CA 1
ATOM 2482 C C . ASN A 1 306 ? -2.338 -5.771 15.622 1.00 94.50 306 ASN A C 1
ATOM 2484 O O . ASN A 1 306 ? -1.687 -6.517 16.359 1.00 94.50 306 ASN A O 1
ATOM 2488 N N . PRO A 1 307 ? -3.119 -4.794 16.124 1.00 96.00 307 PRO A N 1
ATOM 2489 C CA . PRO A 1 307 ? -3.168 -4.459 17.545 1.00 96.00 307 PRO A CA 1
ATOM 2490 C C . PRO A 1 307 ? -4.216 -5.255 18.337 1.00 96.00 307 PRO A C 1
ATOM 2492 O O . PRO A 1 307 ? -4.342 -5.031 19.538 1.00 96.00 307 PRO A O 1
ATOM 2495 N N . LEU A 1 308 ? -4.985 -6.160 17.711 1.00 96.94 308 LEU A N 1
ATOM 2496 C CA . LEU A 1 308 ? -6.173 -6.773 18.327 1.00 96.94 308 LEU A CA 1
ATOM 2497 C C . LEU A 1 308 ? -5.902 -7.456 19.666 1.00 96.94 308 LEU A C 1
ATOM 2499 O O . LEU A 1 308 ? -6.668 -7.258 20.605 1.00 96.94 308 LEU A O 1
ATOM 2503 N N . ALA A 1 309 ? -4.825 -8.239 19.769 1.00 96.38 309 ALA A N 1
ATOM 2504 C CA . ALA A 1 309 ? -4.473 -8.902 21.025 1.00 96.38 309 ALA A CA 1
ATOM 2505 C C . ALA A 1 309 ? -4.264 -7.874 22.147 1.00 96.38 309 ALA A C 1
ATOM 2507 O O . ALA A 1 309 ? -4.873 -7.973 23.210 1.00 96.38 309 ALA A O 1
ATOM 2508 N N . ARG A 1 310 ? -3.497 -6.816 21.858 1.00 97.06 310 ARG A N 1
ATOM 2509 C CA . ARG A 1 310 ? -3.210 -5.748 22.816 1.00 97.06 310 ARG A CA 1
ATOM 2510 C C . ARG A 1 310 ? -4.449 -4.920 23.161 1.00 97.06 310 ARG A C 1
ATOM 2512 O O . ARG A 1 310 ? -4.627 -4.552 24.314 1.00 97.06 310 ARG A O 1
ATOM 2519 N N . LEU A 1 311 ? -5.330 -4.658 22.198 1.00 97.75 311 LEU A N 1
ATOM 2520 C CA . LEU A 1 311 ? -6.602 -3.972 22.447 1.00 97.75 311 LEU A CA 1
ATOM 2521 C C . LEU A 1 311 ? -7.525 -4.780 23.367 1.00 97.75 311 LEU A C 1
ATOM 2523 O O . LEU A 1 311 ? -8.146 -4.196 24.247 1.00 97.75 311 LEU A O 1
ATOM 2527 N N . LYS A 1 312 ? -7.592 -6.107 23.201 1.00 96.56 312 LYS A N 1
ATOM 2528 C CA . LYS A 1 312 ? -8.401 -6.987 24.063 1.00 96.56 312 LYS A CA 1
ATOM 2529 C C . LYS A 1 312 ? -7.878 -7.026 25.500 1.00 96.56 312 LYS A C 1
ATOM 2531 O O . LYS A 1 312 ? -8.673 -7.045 26.434 1.00 96.56 312 LYS A O 1
ATOM 2536 N N . GLU A 1 313 ? -6.559 -6.977 25.687 1.00 95.81 313 GLU A N 1
ATOM 2537 C CA . GLU A 1 313 ? -5.952 -6.812 27.016 1.00 95.81 313 GLU A CA 1
ATOM 2538 C C . GLU A 1 313 ? -6.365 -5.483 27.670 1.00 95.81 313 GLU A C 1
ATOM 2540 O O . GLU A 1 313 ? -6.717 -5.454 28.850 1.00 95.81 313 GLU A O 1
ATOM 2545 N N . ILE A 1 314 ? -6.357 -4.389 26.900 1.00 95.69 314 ILE A N 1
ATOM 2546 C CA . ILE A 1 314 ? -6.750 -3.056 27.379 1.00 95.69 314 ILE A CA 1
ATOM 2547 C C . ILE A 1 314 ? -8.239 -3.023 27.731 1.00 95.69 314 ILE A C 1
ATOM 2549 O O . ILE A 1 314 ? -8.600 -2.530 28.796 1.00 95.69 314 ILE A O 1
ATOM 2553 N N . ASP A 1 315 ? -9.102 -3.578 26.880 1.00 95.44 315 ASP A N 1
ATOM 2554 C CA . ASP A 1 315 ? -10.545 -3.654 27.127 1.00 95.44 315 ASP A CA 1
ATOM 2555 C C . ASP A 1 315 ? -10.862 -4.411 28.424 1.00 95.44 315 ASP A C 1
ATOM 2557 O O . ASP A 1 315 ? -11.599 -3.913 29.278 1.00 95.44 315 ASP A O 1
ATOM 2561 N N . ALA A 1 316 ? -10.210 -5.559 28.641 1.00 92.44 316 ALA A N 1
ATOM 2562 C CA . ALA A 1 316 ? -10.341 -6.322 29.878 1.00 92.44 316 ALA A CA 1
ATOM 2563 C C . ALA A 1 316 ? -9.914 -5.503 31.110 1.00 92.44 316 ALA A C 1
ATOM 2565 O O . ALA A 1 316 ? -10.638 -5.475 32.107 1.00 92.44 316 ALA A O 1
ATOM 2566 N N . ALA A 1 317 ? -8.783 -4.791 31.036 1.00 90.06 317 ALA A N 1
ATOM 2567 C CA . ALA A 1 317 ? -8.309 -3.929 32.120 1.00 90.06 317 ALA A CA 1
ATOM 2568 C C . ALA A 1 317 ? -9.280 -2.773 32.413 1.00 90.06 317 ALA A C 1
ATOM 2570 O O . ALA A 1 317 ? -9.559 -2.471 33.572 1.00 90.06 317 ALA A O 1
ATOM 2571 N N . TYR A 1 318 ? -9.852 -2.164 31.372 1.00 88.88 318 TYR A N 1
ATOM 2572 C CA . TYR A 1 318 ? -10.835 -1.092 31.507 1.00 88.88 318 TYR A CA 1
ATOM 2573 C C . TYR A 1 318 ? -12.192 -1.598 31.997 1.00 88.88 318 TYR A C 1
ATOM 2575 O O . TYR A 1 318 ? -12.941 -0.810 32.573 1.00 88.88 318 TYR A O 1
ATOM 2583 N N . GLY A 1 319 ? -12.524 -2.875 31.787 1.00 79.94 319 GLY A N 1
ATOM 2584 C CA . GLY A 1 319 ? -13.759 -3.527 32.230 1.00 79.94 319 GLY A CA 1
ATOM 2585 C C . GLY A 1 319 ? -13.817 -3.830 33.732 1.00 79.94 319 GLY A C 1
ATOM 2586 O O . GLY A 1 319 ? -14.914 -3.849 34.303 1.00 79.94 319 GLY A O 1
ATOM 2587 N N . LEU A 1 320 ? -12.666 -3.997 34.394 1.00 70.38 320 LEU A N 1
ATOM 2588 C CA . LEU A 1 320 ? -12.588 -4.241 35.837 1.00 70.38 320 LEU A CA 1
ATOM 2589 C C . LEU A 1 320 ? -13.162 -3.046 36.621 1.00 70.38 320 LEU A C 1
ATOM 2591 O O . LEU A 1 320 ? -12.849 -1.885 36.352 1.00 70.38 320 LEU A O 1
ATOM 2595 N N . LYS A 1 321 ? -14.045 -3.314 37.593 1.00 56.97 321 LYS A N 1
ATOM 2596 C CA . LYS A 1 321 ? -14.484 -2.282 38.547 1.00 56.97 321 LYS A CA 1
ATOM 2597 C C . LYS A 1 321 ? -13.298 -1.930 39.459 1.00 56.97 321 LYS A C 1
ATOM 2599 O O . LYS A 1 321 ? -12.592 -2.855 39.861 1.00 56.97 321 LYS A O 1
ATOM 2604 N N . PRO A 1 322 ? -13.094 -0.651 39.832 1.00 54.09 322 PRO A N 1
ATOM 2605 C CA . PRO A 1 322 ? -12.089 -0.300 40.830 1.00 54.09 322 PRO A CA 1
ATOM 2606 C C . PRO A 1 322 ? -12.338 -1.119 42.097 1.00 54.09 322 PRO A C 1
ATOM 2608 O O . PRO A 1 322 ? -13.477 -1.174 42.571 1.00 54.09 322 PRO A O 1
ATOM 2611 N N . ALA A 1 323 ? -11.302 -1.775 42.625 1.00 46.50 323 ALA A N 1
ATOM 2612 C CA . ALA A 1 323 ? -11.381 -2.379 43.947 1.00 46.50 323 ALA A CA 1
ATOM 2613 C C . ALA A 1 323 ? -11.746 -1.259 44.928 1.00 46.50 323 ALA A C 1
ATOM 2615 O O . ALA A 1 323 ? -11.022 -0.266 45.015 1.00 46.50 323 ALA A O 1
ATOM 2616 N N . GLY A 1 324 ? -12.912 -1.380 45.568 1.00 44.47 324 GLY A N 1
ATOM 2617 C CA . GLY A 1 324 ? -13.426 -0.365 46.481 1.00 44.47 324 GLY A CA 1
ATOM 2618 C C . GLY A 1 324 ? -12.360 0.003 47.507 1.00 44.47 324 GLY A C 1
ATOM 2619 O O . GLY A 1 324 ? -11.821 -0.879 48.176 1.00 44.47 324 GLY A O 1
ATOM 2620 N N . ARG A 1 325 ? -12.033 1.292 47.574 1.00 38.94 325 ARG A N 1
ATOM 2621 C CA . ARG A 1 325 ? -11.358 1.895 48.719 1.00 38.94 325 ARG A CA 1
ATOM 2622 C C . ARG A 1 325 ? -12.391 2.617 49.555 1.00 38.94 325 ARG A C 1
ATOM 2624 O O . ARG A 1 325 ? -13.260 3.272 48.932 1.00 38.94 325 ARG A O 1
#

Foldseek 3Di:
DELDDPNVADDPPDQDDQPDAYEHEDELLQVLFVVNVCVRLVSVLVVLVRYLRYAYEYELCPQQLAFAAAALVSLLVVLLSCVVSNHLHYYYPDDLACLRRVLVVQLNVVCSVPSPDDSVVSLQCCLCVQQPQLSVLVSVLNVLRNVQSSVLCVVVHGDDQFDDVNELSSLCRSVPVVNLVSSLVSLVSSLVRGDDPRNNVSSVLNVLSSVLSVLLNVLLVLLVVCVVLQQFDADPTGHDQGYSLHTPGGDQCQPPDPVSLVVSLVSLVVSLVSLVVSVVSLVVCDPVSSTPSVSNVVSCVRSVSRCNVVSVVSNVSSPDDPPDD